Protein AF-A0A4Q5VEK3-F1 (afdb_monomer)

Fold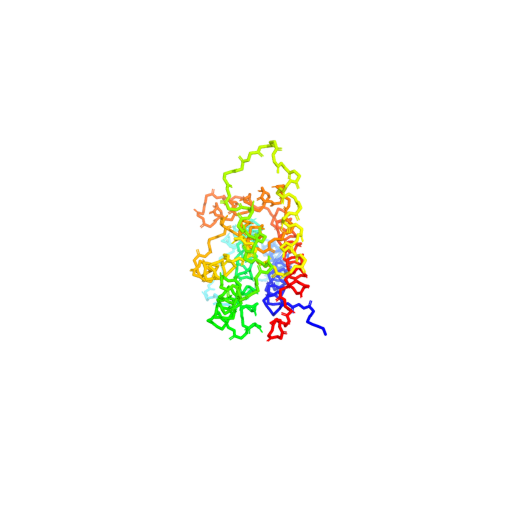seek 3Di:
DCDFDVLLVVLVVQLVVLVVVLVVCVVVLVVVVVLLVCVVVVPPPRDDDDDPPDDDDDDSVVSVVCSVCVQFVSLLVLLLRSLVSLLVSLLVLVQSLQVLQVHLVNVLVVLQVVLVCQVDDPDPQLVVLVVQVPDPDDPVCVVSNVVSVVSCVVVVHDDPVSSCVSVLSVVCVVCSVVDDLLCSVVCCCVVLVQDDDPVLNVLSVVSVVVSVCSVVVVDPGDGNVRSVVSSVSSSVVSVSSRVSCVVPRSDHPVPD

Mean predicted aligned error: 6.07 Å

Radius of gyration: 27.81 Å; Cα contacts (8 Å, |Δi|>4): 182; chains: 1; bounding box: 63×40×86 Å

Nearest PDB structures (foldseek):
  4kik-assembly1_A  TM=2.137E-01  e=9.181E-01  Homo sapiens
  8ts7-assembly1_B  TM=2.952E-01  e=4.341E+00  Homo sapiens
  8omv-assembly1_B  TM=1.560E-01  e=1.470E+00  Homo sapiens
  8a1g-assembly2_B  TM=2.452E-01  e=6.632E+00  Homo sapiens

Structure (mmCIF, N/CA/C/O backbone):
data_AF-A0A4Q5VEK3-F1
#
_entry.id   AF-A0A4Q5VEK3-F1
#
loop_
_atom_site.group_PDB
_atom_site.id
_atom_site.type_symbol
_atom_site.label_atom_id
_atom_site.label_alt_id
_atom_site.label_comp_id
_atom_site.label_asym_id
_atom_site.label_entity_id
_atom_site.label_seq_id
_atom_site.pdbx_PDB_ins_code
_atom_site.Cartn_x
_atom_site.Cartn_y
_atom_site.Cartn_z
_atom_site.occupancy
_atom_site.B_iso_or_equiv
_atom_site.auth_seq_id
_atom_site.auth_comp_id
_atom_site.auth_asym_id
_atom_site.auth_atom_id
_atom_site.pdbx_PDB_model_num
ATOM 1 N N . MET A 1 1 ? -5.305 -23.429 7.778 1.00 63.88 1 MET A N 1
ATOM 2 C CA . MET A 1 1 ? -5.245 -22.146 8.511 1.00 63.88 1 MET A CA 1
ATOM 3 C C . MET A 1 1 ? -5.198 -21.062 7.452 1.00 63.88 1 MET A C 1
ATOM 5 O O . MET A 1 1 ? -4.486 -21.273 6.481 1.00 63.88 1 MET A O 1
ATOM 9 N N . PHE A 1 2 ? -5.988 -19.994 7.565 1.00 74.94 2 PHE A N 1
ATOM 10 C CA . PHE A 1 2 ? -5.916 -18.877 6.617 1.00 74.94 2 PHE A CA 1
ATOM 11 C C . PHE A 1 2 ? -4.483 -18.321 6.690 1.00 74.94 2 PHE A C 1
ATOM 13 O O . PHE A 1 2 ? -4.050 -17.958 7.779 1.00 74.94 2 PHE A O 1
ATOM 20 N N . SER A 1 3 ? -3.691 -18.426 5.618 1.00 89.25 3 SER A N 1
ATOM 21 C CA . SER A 1 3 ? -2.247 -18.122 5.667 1.00 89.25 3 SER A CA 1
ATOM 22 C C . SER A 1 3 ? -1.935 -16.711 5.195 1.00 89.25 3 SER A C 1
ATOM 24 O O . SER A 1 3 ? -1.059 -16.068 5.763 1.00 89.25 3 SER A O 1
ATOM 26 N N . ASN A 1 4 ? -2.653 -16.254 4.171 1.00 95.88 4 ASN A N 1
ATOM 27 C CA . ASN A 1 4 ? -2.545 -14.932 3.574 1.00 95.88 4 ASN A CA 1
ATOM 28 C C . ASN A 1 4 ? -3.924 -14.509 3.059 1.00 95.88 4 ASN A C 1
ATOM 30 O O . ASN A 1 4 ? -4.749 -15.370 2.751 1.00 95.88 4 ASN A O 1
ATOM 34 N N . THR A 1 5 ? -4.145 -13.204 2.939 1.00 97.62 5 THR A N 1
ATOM 35 C CA . THR A 1 5 ? -5.261 -12.648 2.162 1.00 97.62 5 THR A CA 1
ATOM 36 C C . THR A 1 5 ? -5.020 -12.842 0.664 1.00 97.62 5 THR A C 1
ATOM 38 O O . THR A 1 5 ? -3.871 -12.851 0.207 1.00 97.62 5 THR A O 1
ATOM 41 N N . GLU A 1 6 ? -6.086 -12.963 -0.126 1.00 97.88 6 GLU A N 1
ATOM 42 C CA . GLU A 1 6 ? -5.964 -13.020 -1.587 1.00 97.88 6 GLU A CA 1
ATOM 43 C C . GLU A 1 6 ? -5.440 -11.679 -2.124 1.00 97.88 6 GLU A C 1
ATOM 45 O O . GLU A 1 6 ? -4.631 -11.648 -3.053 1.00 97.88 6 GLU A O 1
ATOM 50 N N . ALA A 1 7 ? -5.808 -10.567 -1.481 1.00 98.19 7 ALA A N 1
ATOM 51 C CA . ALA A 1 7 ? -5.294 -9.231 -1.765 1.00 98.19 7 ALA A CA 1
ATOM 52 C C . ALA A 1 7 ? -3.764 -9.171 -1.665 1.00 98.19 7 ALA A C 1
ATOM 54 O O . ALA A 1 7 ? -3.094 -8.628 -2.550 1.00 98.19 7 ALA A O 1
ATOM 55 N N . PHE A 1 8 ? -3.185 -9.768 -0.621 1.00 98.50 8 PHE A N 1
ATOM 56 C CA . PHE A 1 8 ? -1.735 -9.843 -0.469 1.00 98.50 8 PHE A CA 1
ATOM 57 C C . PHE A 1 8 ? -1.081 -10.722 -1.543 1.00 98.50 8 PHE A C 1
ATOM 59 O O . PHE A 1 8 ? -0.014 -10.375 -2.062 1.00 98.50 8 PHE A O 1
ATOM 66 N N . LEU A 1 9 ? -1.708 -11.844 -1.911 1.00 98.25 9 LEU A N 1
ATOM 67 C CA . LEU A 1 9 ? -1.202 -12.711 -2.978 1.00 98.25 9 LEU A CA 1
ATOM 68 C C . LEU A 1 9 ? -1.177 -11.977 -4.326 1.00 98.25 9 LEU A C 1
ATOM 70 O O . LEU A 1 9 ? -0.146 -12.018 -5.006 1.00 98.25 9 LEU A O 1
ATOM 74 N N . ARG A 1 10 ? -2.238 -11.223 -4.649 1.00 98.44 10 ARG A N 1
ATOM 75 C CA . ARG A 1 10 ? -2.293 -10.349 -5.833 1.00 98.44 10 ARG A CA 1
ATOM 76 C C . ARG A 1 10 ? -1.203 -9.279 -5.799 1.00 98.44 10 ARG A C 1
ATOM 78 O O . ARG A 1 10 ? -0.476 -9.124 -6.779 1.00 98.44 10 ARG A O 1
ATOM 85 N N . LEU A 1 11 ? -1.022 -8.576 -4.675 1.00 98.44 11 LEU A N 1
ATOM 86 C CA . LEU A 1 11 ? 0.055 -7.587 -4.523 1.00 98.44 11 LEU A CA 1
ATOM 87 C C . LEU A 1 11 ? 1.428 -8.204 -4.804 1.00 98.44 11 LEU A C 1
ATOM 89 O O . LEU A 1 11 ? 2.251 -7.610 -5.507 1.00 98.44 11 LEU A O 1
ATOM 93 N N . ARG A 1 12 ? 1.686 -9.387 -4.240 1.00 98.12 12 ARG A N 1
ATOM 94 C CA . ARG A 1 12 ? 2.959 -10.096 -4.392 1.00 98.12 12 ARG A CA 1
ATOM 95 C C . ARG A 1 12 ? 3.225 -10.441 -5.853 1.00 98.12 12 ARG A C 1
ATOM 97 O O . ARG A 1 12 ? 4.340 -10.222 -6.319 1.00 98.12 12 ARG A O 1
ATOM 104 N N . GLU A 1 13 ? 2.219 -10.947 -6.557 1.00 98.38 13 GLU A N 1
ATOM 105 C CA . GLU A 1 13 ? 2.307 -11.276 -7.980 1.00 98.38 13 GLU A CA 1
ATOM 106 C C . GLU A 1 13 ? 2.574 -10.032 -8.836 1.00 98.38 13 GLU A C 1
ATOM 108 O O . GLU A 1 13 ? 3.536 -10.009 -9.600 1.00 98.38 13 GLU A O 1
ATOM 113 N N . GLN A 1 14 ? 1.799 -8.960 -8.649 1.00 98.19 14 GLN A N 1
ATOM 114 C CA . GLN A 1 14 ? 1.957 -7.715 -9.410 1.00 98.19 14 GLN A CA 1
ATOM 115 C C . GLN A 1 14 ? 3.317 -7.051 -9.159 1.00 98.19 14 GLN A C 1
ATOM 117 O O . GLN A 1 14 ? 3.992 -6.608 -10.091 1.00 98.19 14 GLN A O 1
ATOM 122 N N . THR A 1 15 ? 3.767 -7.038 -7.901 1.00 97.44 15 THR A N 1
ATOM 123 C CA . THR A 1 15 ? 5.099 -6.531 -7.543 1.00 97.44 15 THR A CA 1
ATOM 124 C C . THR A 1 15 ? 6.194 -7.362 -8.211 1.00 97.44 15 THR A C 1
ATOM 126 O O . THR A 1 15 ? 7.151 -6.800 -8.745 1.00 97.44 15 THR A O 1
ATOM 129 N N . GLN A 1 16 ? 6.064 -8.693 -8.213 1.00 97.69 16 GLN A N 1
ATOM 130 C CA . GLN A 1 16 ? 7.031 -9.578 -8.859 1.00 97.69 16 GLN A CA 1
ATOM 131 C C . GLN A 1 16 ? 7.061 -9.362 -10.375 1.00 97.69 16 GLN A C 1
ATOM 133 O O . GLN A 1 16 ? 8.145 -9.211 -10.930 1.00 97.69 16 GLN A O 1
ATOM 138 N N . ALA A 1 17 ? 5.906 -9.225 -11.029 1.00 98.19 17 ALA A N 1
ATOM 139 C CA . ALA A 1 17 ? 5.831 -8.941 -12.460 1.00 98.19 17 ALA A CA 1
ATOM 140 C C . ALA A 1 17 ? 6.552 -7.630 -12.837 1.00 98.19 17 ALA A C 1
ATOM 142 O O . ALA A 1 17 ? 7.281 -7.579 -13.830 1.00 98.19 17 ALA A O 1
ATOM 143 N N . VAL A 1 18 ? 6.428 -6.575 -12.018 1.00 97.94 18 VAL A N 1
ATOM 144 C CA . VAL A 1 18 ? 7.181 -5.319 -12.209 1.00 97.94 18 VAL A CA 1
ATOM 145 C C . VAL A 1 18 ? 8.690 -5.539 -12.078 1.00 97.94 18 VAL A C 1
ATOM 147 O O . VAL A 1 18 ? 9.471 -4.953 -12.837 1.00 97.94 18 VAL A O 1
ATOM 150 N N . LEU A 1 19 ? 9.125 -6.373 -11.132 1.00 96.44 19 LEU A N 1
ATOM 151 C CA . LEU A 1 19 ? 10.540 -6.702 -10.946 1.00 96.44 19 LEU A CA 1
ATOM 152 C C . LEU A 1 19 ? 11.089 -7.541 -12.104 1.00 96.44 19 LEU A C 1
ATOM 154 O O . LEU A 1 19 ? 12.161 -7.225 -12.620 1.00 96.44 19 LEU A O 1
ATOM 158 N N . ASP A 1 20 ? 10.344 -8.540 -12.566 1.00 98.12 20 ASP A N 1
ATOM 159 C CA . ASP A 1 20 ? 10.722 -9.380 -13.704 1.00 98.12 20 ASP A CA 1
ATOM 160 C C . ASP A 1 20 ? 10.854 -8.532 -14.973 1.00 98.12 20 ASP A C 1
ATOM 162 O O . ASP A 1 20 ? 11.861 -8.601 -15.687 1.00 98.12 20 ASP A O 1
ATOM 166 N N . PHE A 1 21 ? 9.900 -7.626 -15.201 1.00 97.81 21 PHE A N 1
ATOM 167 C CA . PHE A 1 21 ? 9.974 -6.665 -16.296 1.00 97.81 21 PHE A CA 1
ATOM 168 C C . PHE A 1 21 ? 11.171 -5.713 -16.156 1.00 97.81 21 PHE A C 1
ATOM 170 O O . PHE A 1 21 ? 11.867 -5.417 -17.129 1.00 97.81 21 PHE A O 1
ATOM 177 N N . THR A 1 22 ? 11.480 -5.272 -14.936 1.00 97.19 22 THR A N 1
ATOM 178 C CA . THR A 1 22 ? 12.663 -4.445 -14.653 1.00 97.19 22 THR A CA 1
ATOM 179 C C . THR A 1 22 ? 13.958 -5.170 -15.012 1.00 97.19 22 THR A C 1
ATOM 181 O O . THR A 1 22 ? 14.852 -4.567 -15.617 1.00 97.19 22 THR A O 1
ATOM 184 N N . VAL A 1 23 ? 14.068 -6.459 -14.677 1.00 97.19 23 VAL A N 1
ATOM 185 C CA . VAL A 1 23 ? 15.215 -7.304 -15.037 1.00 97.19 23 VAL A CA 1
ATOM 186 C C . VAL A 1 23 ? 15.316 -7.450 -16.554 1.00 97.19 23 VAL A C 1
ATOM 188 O O . VAL A 1 23 ? 16.397 -7.239 -17.112 1.00 97.19 23 VAL A O 1
ATOM 191 N N . LEU A 1 24 ? 1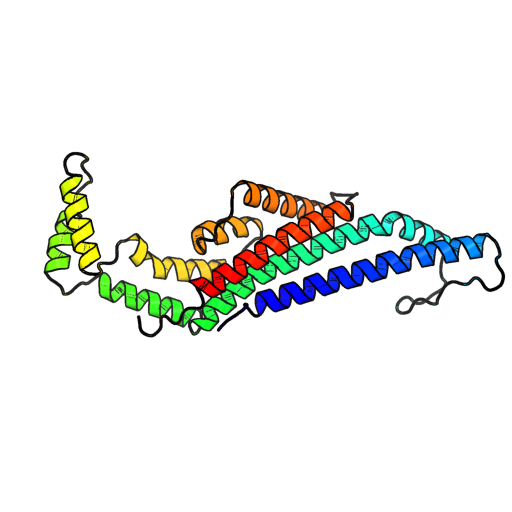4.202 -7.730 -17.236 1.00 97.62 24 LEU A N 1
ATOM 192 C CA . LEU A 1 24 ? 14.155 -7.840 -18.694 1.00 97.62 24 LEU A CA 1
ATOM 193 C C . LEU A 1 24 ? 14.676 -6.564 -19.371 1.00 97.62 24 LEU A C 1
ATOM 195 O O . LEU A 1 24 ? 15.579 -6.629 -20.208 1.00 97.62 24 LEU A O 1
ATOM 199 N N . ILE A 1 25 ? 14.169 -5.393 -18.980 1.00 97.00 25 ILE A N 1
ATOM 200 C CA . ILE A 1 25 ? 14.585 -4.101 -19.549 1.00 97.00 25 ILE A CA 1
ATOM 201 C C . ILE A 1 25 ? 16.054 -3.797 -19.225 1.00 97.00 25 ILE A C 1
ATOM 203 O O . ILE A 1 25 ? 16.794 -3.307 -20.084 1.00 97.00 25 ILE A O 1
ATOM 207 N N . SER A 1 26 ? 16.503 -4.133 -18.015 1.00 96.12 26 SER A N 1
ATOM 208 C CA . SER A 1 26 ? 17.888 -3.914 -17.578 1.00 96.12 26 SER A CA 1
ATOM 209 C C . SER A 1 26 ? 18.906 -4.775 -18.326 1.00 96.12 26 SER A C 1
ATOM 211 O O . SER A 1 26 ? 20.064 -4.376 -18.403 1.00 96.12 26 SER A O 1
ATOM 213 N N . ASN A 1 27 ? 18.492 -5.898 -18.918 1.00 96.06 27 ASN A N 1
ATOM 214 C CA . ASN A 1 27 ? 19.318 -6.701 -19.828 1.00 96.06 27 ASN A CA 1
ATOM 215 C C . ASN A 1 27 ? 19.161 -6.261 -21.294 1.00 96.06 27 ASN A C 1
ATOM 217 O O . ASN A 1 27 ? 20.138 -6.187 -22.041 1.00 96.06 27 ASN A O 1
ATOM 221 N N . SER A 1 28 ? 17.941 -5.898 -21.693 1.00 95.75 28 SER A N 1
ATOM 222 C CA . SER A 1 28 ? 17.604 -5.566 -23.081 1.00 95.75 28 SER A CA 1
ATOM 223 C C . SER A 1 28 ? 18.211 -4.239 -23.543 1.00 95.75 28 SER A C 1
ATOM 225 O O . SER A 1 28 ? 18.740 -4.145 -24.650 1.00 95.75 28 SER A O 1
ATOM 227 N N . VAL A 1 29 ? 18.186 -3.193 -22.708 1.00 95.94 29 VAL A N 1
ATOM 228 C CA . VAL A 1 29 ? 18.692 -1.869 -23.114 1.00 95.94 29 VAL A CA 1
ATOM 229 C C . VAL A 1 29 ? 20.221 -1.834 -23.271 1.00 95.94 29 VAL A C 1
ATOM 231 O O . VAL A 1 29 ? 20.695 -1.227 -24.235 1.00 95.94 29 VAL A O 1
ATOM 234 N N . PRO A 1 30 ? 21.039 -2.457 -22.398 1.00 95.88 30 PRO A N 1
ATOM 235 C CA . PRO A 1 30 ? 22.472 -2.602 -22.656 1.00 95.88 30 PRO A CA 1
ATOM 236 C C . PRO A 1 30 ? 22.784 -3.338 -23.959 1.00 95.88 30 PRO A C 1
ATOM 238 O O . PRO A 1 30 ? 23.648 -2.882 -24.709 1.00 95.88 30 PRO A O 1
ATOM 241 N N . LEU A 1 31 ? 22.052 -4.416 -24.259 1.00 95.25 31 LEU A N 1
ATOM 242 C CA . LEU A 1 31 ? 22.201 -5.138 -25.521 1.00 95.25 31 LEU A CA 1
ATOM 243 C C . LEU A 1 31 ? 21.877 -4.231 -26.713 1.00 95.25 31 LEU A C 1
ATOM 245 O O . LEU A 1 31 ? 22.675 -4.129 -27.641 1.00 95.25 31 LEU A O 1
ATOM 249 N N . LEU A 1 32 ? 20.771 -3.485 -26.643 1.00 95.06 32 LEU A N 1
ATOM 250 C CA . LEU A 1 32 ? 20.405 -2.493 -27.654 1.00 95.06 32 LEU A CA 1
ATOM 251 C C . LEU A 1 32 ? 21.525 -1.461 -27.865 1.00 95.06 32 LEU A C 1
ATOM 253 O O . LEU A 1 32 ? 21.918 -1.200 -29.000 1.00 95.06 32 LEU A O 1
ATOM 257 N N . LYS A 1 33 ? 22.097 -0.910 -26.785 1.00 95.44 33 LYS A N 1
ATOM 258 C CA . LYS A 1 33 ? 23.235 0.027 -26.861 1.00 95.44 33 LYS A CA 1
ATOM 259 C C . LYS A 1 33 ? 24.456 -0.586 -27.540 1.00 95.44 33 LYS A C 1
ATOM 261 O O . LYS A 1 33 ? 25.113 0.093 -28.327 1.00 95.44 33 LYS A O 1
ATOM 266 N N . MET A 1 34 ? 24.761 -1.847 -27.244 1.00 95.31 34 MET A N 1
ATOM 267 C CA . MET A 1 34 ? 25.865 -2.568 -27.873 1.00 95.31 34 MET A CA 1
ATOM 268 C C . MET A 1 34 ? 25.628 -2.747 -29.376 1.00 95.31 34 MET A C 1
ATOM 270 O O . MET A 1 34 ? 26.523 -2.459 -30.168 1.00 95.31 34 MET A O 1
ATOM 274 N N . THR A 1 35 ? 24.418 -3.139 -29.779 1.00 95.19 35 THR A N 1
ATOM 275 C CA . THR A 1 35 ? 24.050 -3.282 -31.193 1.00 95.19 35 THR A CA 1
ATOM 276 C C . THR A 1 35 ? 24.159 -1.955 -31.938 1.00 95.19 35 THR A C 1
ATOM 278 O O . THR A 1 35 ? 24.787 -1.906 -32.992 1.00 95.19 35 THR A O 1
ATOM 281 N N . MET A 1 36 ? 23.644 -0.859 -31.366 1.00 94.81 36 MET A N 1
ATOM 282 C CA . MET A 1 36 ? 23.775 0.480 -31.958 1.00 94.81 36 MET A CA 1
ATOM 283 C C . MET A 1 36 ? 25.248 0.878 -32.150 1.00 94.81 36 MET A C 1
ATOM 285 O O . MET A 1 36 ? 25.616 1.377 -33.208 1.00 94.81 36 MET A O 1
ATOM 289 N N . LYS A 1 37 ? 26.116 0.579 -31.174 1.00 95.00 37 LYS A N 1
ATOM 290 C CA . LYS A 1 37 ? 27.564 0.827 -31.277 1.00 95.00 37 LYS A CA 1
ATOM 291 C C . LYS A 1 37 ? 28.239 -0.015 -32.368 1.00 95.00 37 LYS A C 1
ATOM 293 O O . LYS A 1 37 ? 29.194 0.448 -32.984 1.00 95.00 37 LYS A O 1
ATOM 298 N N . ASN A 1 38 ? 27.785 -1.247 -32.592 1.00 95.94 38 ASN A N 1
ATOM 299 C CA . ASN A 1 38 ? 28.312 -2.111 -33.652 1.00 95.94 38 ASN A CA 1
ATOM 300 C C . ASN A 1 38 ? 27.893 -1.627 -35.046 1.00 95.94 38 ASN A C 1
ATOM 302 O O . ASN A 1 38 ? 28.705 -1.684 -35.967 1.00 95.94 38 ASN A O 1
ATOM 306 N N . ILE A 1 39 ? 26.672 -1.100 -35.178 1.00 94.12 39 ILE A N 1
ATOM 307 C CA . ILE A 1 39 ? 26.195 -0.446 -36.405 1.00 94.12 39 ILE A CA 1
ATOM 308 C C . ILE A 1 39 ? 27.051 0.788 -36.710 1.00 94.12 39 ILE A C 1
ATOM 310 O O . ILE A 1 39 ? 27.578 0.894 -37.812 1.00 94.12 39 ILE A O 1
ATOM 314 N N . ASP A 1 40 ? 27.288 1.658 -35.719 1.00 93.81 40 ASP A N 1
ATOM 315 C CA . ASP A 1 40 ? 28.145 2.849 -35.882 1.00 93.81 40 ASP A CA 1
ATOM 316 C C . ASP A 1 40 ? 29.575 2.490 -36.331 1.00 93.81 40 ASP A C 1
ATOM 318 O O . ASP A 1 40 ? 30.235 3.253 -37.032 1.00 93.81 40 ASP A O 1
ATOM 322 N N . LYS A 1 41 ? 30.063 1.308 -35.938 1.00 95.94 41 LYS A N 1
ATOM 323 C CA . LYS A 1 41 ? 31.382 0.776 -36.310 1.00 95.94 41 LYS A CA 1
ATOM 324 C C . LYS A 1 41 ? 31.394 -0.012 -37.621 1.00 95.94 41 LYS A C 1
ATOM 326 O O . LYS A 1 41 ? 32.431 -0.576 -37.957 1.00 95.94 41 LYS A O 1
ATOM 331 N N . SER A 1 42 ? 30.272 -0.086 -38.337 1.00 95.00 42 SER A N 1
ATOM 332 C CA . SER A 1 42 ? 30.136 -0.878 -39.568 1.00 95.00 42 SER A CA 1
ATOM 333 C C . SER A 1 42 ? 30.525 -2.356 -39.391 1.00 95.00 42 SER A C 1
ATOM 335 O O . SER A 1 42 ? 31.099 -2.973 -40.287 1.00 95.00 42 SER A O 1
ATOM 337 N N . VAL A 1 43 ? 30.233 -2.943 -38.223 1.00 96.06 43 VAL A N 1
ATOM 338 C CA . VAL A 1 43 ? 30.459 -4.376 -37.987 1.00 96.06 43 VAL A CA 1
ATOM 339 C C . VAL A 1 43 ? 29.536 -5.184 -38.901 1.00 96.06 43 VAL A C 1
ATOM 341 O O . VAL A 1 43 ? 28.320 -4.986 -38.903 1.00 96.06 43 VAL A O 1
ATOM 344 N N . VAL A 1 44 ? 30.110 -6.116 -39.665 1.00 93.38 44 VAL A N 1
ATOM 345 C CA . VAL A 1 44 ? 29.374 -6.943 -40.633 1.00 93.38 44 VAL A CA 1
ATOM 346 C C . VAL A 1 44 ? 28.232 -7.698 -39.944 1.00 93.38 44 VAL A C 1
ATOM 348 O O . VAL A 1 44 ? 28.430 -8.355 -38.924 1.00 93.38 44 VAL A O 1
ATOM 351 N N . GLY A 1 45 ? 27.024 -7.595 -40.506 1.00 89.69 45 GLY A N 1
ATOM 352 C CA . GLY A 1 45 ? 25.825 -8.269 -39.996 1.00 89.69 45 GLY A CA 1
ATOM 353 C C . GLY A 1 45 ? 25.154 -7.596 -38.793 1.00 89.69 45 GLY A C 1
ATOM 354 O O . GLY A 1 45 ? 24.102 -8.066 -38.356 1.00 89.69 45 GLY A O 1
ATOM 355 N N . ALA A 1 46 ? 25.702 -6.494 -38.266 1.00 92.31 46 ALA A N 1
ATOM 356 C CA . ALA A 1 46 ? 25.057 -5.739 -37.198 1.00 92.31 46 ALA A CA 1
ATOM 357 C C . ALA A 1 46 ? 23.777 -5.064 -37.714 1.00 92.31 46 ALA A C 1
ATOM 359 O O . ALA A 1 46 ? 23.817 -4.212 -38.599 1.00 92.31 46 ALA A O 1
ATOM 360 N N . LYS A 1 47 ? 22.633 -5.435 -37.137 1.00 91.25 47 LYS A N 1
ATOM 361 C CA . LYS A 1 47 ? 21.331 -4.822 -37.413 1.00 91.25 47 LYS A CA 1
ATOM 362 C C . LYS A 1 47 ? 20.487 -4.771 -36.149 1.00 91.25 47 LYS A C 1
ATOM 364 O O . LYS A 1 47 ? 20.637 -5.613 -35.262 1.00 91.25 47 LYS A O 1
ATOM 369 N N . LEU A 1 48 ? 19.605 -3.782 -36.069 1.00 90.38 48 LEU A N 1
ATOM 370 C CA . LEU A 1 48 ? 18.599 -3.723 -35.018 1.00 90.38 48 LEU A CA 1
ATOM 371 C C . LEU A 1 48 ? 17.541 -4.813 -35.239 1.00 90.38 48 LEU A C 1
ATOM 373 O O . LEU A 1 48 ? 17.270 -5.221 -36.369 1.00 90.38 48 LEU A O 1
ATOM 377 N N . ALA A 1 49 ? 16.964 -5.300 -34.141 1.00 88.88 49 ALA A N 1
ATOM 378 C CA . ALA A 1 49 ? 15.794 -6.165 -34.205 1.00 88.88 49 ALA A CA 1
ATOM 379 C C . ALA A 1 49 ? 14.570 -5.341 -34.620 1.00 88.88 49 ALA A C 1
ATOM 381 O O . ALA A 1 49 ? 14.435 -4.192 -34.195 1.00 88.88 49 ALA A O 1
ATOM 382 N N . ASN A 1 50 ? 13.670 -5.938 -35.402 1.00 87.88 50 ASN A N 1
ATOM 383 C CA . ASN A 1 50 ? 12.415 -5.285 -35.760 1.00 87.88 50 ASN A CA 1
ATOM 384 C C . ASN A 1 50 ? 11.561 -5.067 -34.497 1.00 87.88 50 ASN A C 1
ATOM 386 O O . ASN A 1 50 ? 11.499 -5.963 -33.650 1.00 87.88 50 ASN A O 1
ATOM 390 N N . PRO A 1 51 ? 10.924 -3.895 -34.343 1.00 87.94 51 PRO A N 1
ATOM 391 C CA . PRO A 1 51 ? 10.041 -3.644 -33.216 1.00 87.94 51 PRO A CA 1
ATOM 392 C C . PRO A 1 51 ? 8.781 -4.507 -33.338 1.00 87.94 51 PRO A C 1
ATOM 394 O O . PRO A 1 51 ? 8.214 -4.622 -34.419 1.00 87.94 51 PRO A O 1
ATOM 397 N N . ASP A 1 52 ? 8.347 -5.093 -32.222 1.00 87.94 52 ASP A N 1
ATOM 398 C CA . ASP A 1 52 ? 7.179 -5.986 -32.192 1.00 87.94 52 ASP A CA 1
ATOM 399 C C . ASP A 1 52 ? 5.854 -5.203 -32.316 1.00 87.94 52 ASP A C 1
ATOM 401 O O . ASP A 1 52 ? 4.981 -5.533 -33.113 1.00 87.94 52 ASP A O 1
ATOM 405 N N . TYR A 1 53 ? 5.731 -4.089 -31.581 1.00 91.12 53 TYR A N 1
ATOM 406 C CA . TYR A 1 53 ? 4.502 -3.282 -31.544 1.00 91.12 53 TYR A CA 1
ATOM 407 C C . TYR A 1 53 ? 4.518 -2.045 -32.461 1.00 91.12 53 TYR A C 1
ATOM 409 O O . TYR A 1 53 ? 3.513 -1.710 -33.090 1.00 91.12 53 TYR A O 1
ATOM 417 N N . PHE A 1 54 ? 5.641 -1.323 -32.530 1.00 87.12 54 PHE A N 1
ATOM 418 C CA . PHE A 1 54 ? 5.731 -0.084 -33.312 1.00 87.12 54 PHE A CA 1
ATOM 419 C C . PHE A 1 54 ? 5.967 -0.391 -34.795 1.00 87.12 54 PHE A C 1
ATOM 421 O O . PHE A 1 54 ? 6.813 -1.214 -35.120 1.00 87.12 54 PHE A O 1
ATOM 428 N N . LYS A 1 55 ? 5.252 0.287 -35.701 1.00 85.19 55 LYS A N 1
ATOM 429 C CA . LYS A 1 55 ? 5.428 0.154 -37.159 1.00 85.19 55 LYS A CA 1
ATOM 430 C C . LYS A 1 55 ? 6.206 1.351 -37.709 1.00 85.19 55 LYS A C 1
ATOM 432 O O . LYS A 1 55 ? 5.936 2.478 -37.304 1.00 85.19 55 LYS A O 1
ATOM 437 N N . GLY A 1 56 ? 7.115 1.110 -38.653 1.00 80.50 56 GLY A N 1
ATOM 438 C CA . GLY A 1 56 ? 7.872 2.149 -39.361 1.00 80.50 56 GLY A CA 1
ATOM 439 C C . GLY A 1 56 ? 9.388 1.973 -39.277 1.00 80.50 56 GLY A C 1
ATOM 440 O O . GLY A 1 56 ? 9.885 1.057 -38.618 1.00 80.50 56 GLY A O 1
ATOM 441 N N . ASP A 1 57 ? 10.109 2.865 -39.957 1.00 79.06 57 ASP A N 1
ATOM 442 C CA . ASP A 1 57 ? 11.570 2.845 -39.998 1.00 79.06 57 ASP A CA 1
ATOM 443 C C . ASP A 1 57 ? 12.173 3.214 -38.640 1.00 79.06 57 ASP A C 1
ATOM 445 O O . ASP A 1 57 ? 11.742 4.148 -37.956 1.00 79.06 57 ASP A O 1
ATOM 449 N N . GLN A 1 58 ? 13.204 2.474 -38.239 1.00 81.12 58 GLN A N 1
ATOM 450 C CA . GLN A 1 58 ? 13.875 2.699 -36.966 1.00 81.12 58 GLN A CA 1
ATOM 451 C C . GLN A 1 58 ? 14.854 3.870 -37.062 1.00 81.12 58 GLN A C 1
ATOM 453 O O . GLN A 1 58 ? 15.870 3.798 -37.752 1.00 81.12 58 GLN A O 1
ATOM 458 N N . ASN A 1 59 ? 14.589 4.931 -36.300 1.00 88.00 59 ASN A N 1
ATOM 459 C CA . ASN A 1 59 ? 15.515 6.049 -36.158 1.00 88.00 59 ASN A CA 1
ATOM 460 C C . ASN A 1 59 ? 16.575 5.746 -35.081 1.00 88.00 59 ASN A C 1
ATOM 462 O O . ASN A 1 59 ? 16.295 5.760 -33.878 1.00 88.00 59 ASN A O 1
ATOM 466 N N . LEU A 1 60 ? 17.808 5.491 -35.525 1.00 88.62 60 LEU A N 1
ATOM 467 C CA . LEU A 1 60 ? 18.931 5.121 -34.663 1.00 88.62 60 LEU A CA 1
ATOM 468 C C . LEU A 1 60 ? 19.280 6.208 -33.631 1.00 88.62 60 LEU A C 1
ATOM 470 O O . LEU A 1 60 ? 19.487 5.898 -32.457 1.00 88.62 60 LEU A O 1
ATOM 474 N N . ASP A 1 61 ? 19.320 7.477 -34.038 1.00 89.62 61 ASP A N 1
ATOM 475 C CA . ASP A 1 61 ? 19.695 8.587 -33.151 1.00 89.62 61 ASP A CA 1
ATOM 476 C C . ASP A 1 61 ? 18.640 8.830 -32.074 1.00 89.62 61 ASP A C 1
ATOM 478 O O . ASP A 1 61 ? 18.952 9.066 -30.900 1.00 89.62 61 ASP A O 1
ATOM 482 N N . GLN A 1 62 ? 17.372 8.675 -32.445 1.00 89.94 62 GLN A N 1
ATOM 483 C CA . GLN A 1 62 ? 16.272 8.752 -31.502 1.00 89.94 62 GLN A CA 1
ATOM 484 C C . GLN A 1 62 ? 16.357 7.627 -30.457 1.00 89.94 62 GLN A C 1
ATOM 486 O O . GLN A 1 62 ? 16.281 7.901 -29.255 1.00 89.94 62 GLN A O 1
ATOM 491 N N . LEU A 1 63 ? 16.607 6.381 -30.880 1.00 90.88 63 LEU A N 1
ATOM 492 C CA . LEU A 1 63 ? 16.783 5.241 -29.972 1.00 90.88 63 LEU A CA 1
ATOM 493 C C . LEU A 1 63 ? 17.975 5.427 -29.023 1.00 90.88 63 LEU A C 1
ATOM 495 O O . LEU A 1 63 ? 17.854 5.137 -27.828 1.00 90.88 63 LEU A O 1
ATOM 499 N N . LYS A 1 64 ? 19.098 5.976 -29.509 1.00 92.69 64 LYS A N 1
ATOM 500 C CA . LYS A 1 64 ? 20.239 6.356 -28.659 1.00 92.69 64 LYS A CA 1
ATOM 501 C C . LYS A 1 64 ? 19.803 7.340 -27.572 1.00 92.69 64 LYS A C 1
ATOM 503 O O . LYS A 1 64 ? 20.107 7.113 -26.399 1.00 92.69 64 LYS A O 1
ATOM 508 N N . SER A 1 65 ? 19.044 8.379 -27.932 1.00 92.19 65 SER A N 1
ATOM 509 C CA . SER A 1 65 ? 18.566 9.391 -26.979 1.00 92.19 65 SER A CA 1
ATOM 510 C C . SER A 1 65 ? 17.657 8.800 -25.889 1.00 92.19 65 SER A C 1
ATOM 512 O O . SER A 1 65 ? 17.803 9.125 -24.707 1.00 92.19 65 SER A O 1
ATOM 514 N N . PHE A 1 66 ? 16.775 7.862 -26.251 1.00 91.94 66 PHE A N 1
ATOM 515 C CA . PHE A 1 66 ? 15.878 7.181 -25.315 1.00 91.94 66 PHE A CA 1
ATOM 516 C C . PHE A 1 66 ? 16.643 6.248 -24.376 1.00 91.94 66 PHE A C 1
ATOM 518 O O . PHE A 1 66 ? 16.427 6.248 -23.160 1.00 91.94 66 PHE A O 1
ATOM 525 N N . ALA A 1 67 ? 17.600 5.498 -24.924 1.00 94.06 67 ALA A N 1
ATOM 526 C CA . ALA A 1 67 ? 18.403 4.546 -24.173 1.00 94.06 67 ALA A CA 1
ATOM 527 C C . ALA A 1 67 ? 19.289 5.220 -23.112 1.00 94.06 67 ALA A C 1
ATOM 529 O O . ALA A 1 67 ? 19.707 4.558 -22.163 1.00 94.06 67 ALA A O 1
ATOM 530 N N . VAL A 1 68 ? 19.606 6.514 -23.214 1.00 92.38 68 VAL A N 1
ATOM 531 C CA . VAL A 1 68 ? 20.358 7.222 -22.160 1.00 92.38 68 VAL A CA 1
ATOM 532 C C . VAL A 1 68 ? 19.549 7.296 -20.863 1.00 92.38 68 VAL A C 1
ATOM 534 O O . VAL A 1 68 ? 20.081 6.987 -19.799 1.00 92.38 68 VAL A O 1
ATOM 537 N N . LYS A 1 69 ? 18.254 7.616 -20.953 1.00 91.88 69 LYS A N 1
ATOM 538 C CA . LYS A 1 69 ? 17.388 7.893 -19.793 1.00 91.88 69 LYS A CA 1
ATOM 539 C C . LYS A 1 69 ? 16.597 6.685 -19.288 1.00 91.88 69 LYS A C 1
ATOM 541 O O . LYS A 1 69 ? 15.794 6.820 -18.369 1.00 91.88 69 LYS A O 1
ATOM 546 N N . TYR A 1 70 ? 16.815 5.494 -19.852 1.00 95.31 70 TYR A N 1
ATOM 547 C CA . TYR A 1 70 ? 15.971 4.330 -19.554 1.00 95.31 70 TYR A CA 1
ATOM 548 C C . TYR A 1 70 ? 15.907 3.990 -18.059 1.00 95.31 70 TYR A C 1
ATOM 550 O O . TYR A 1 70 ? 14.826 3.698 -17.564 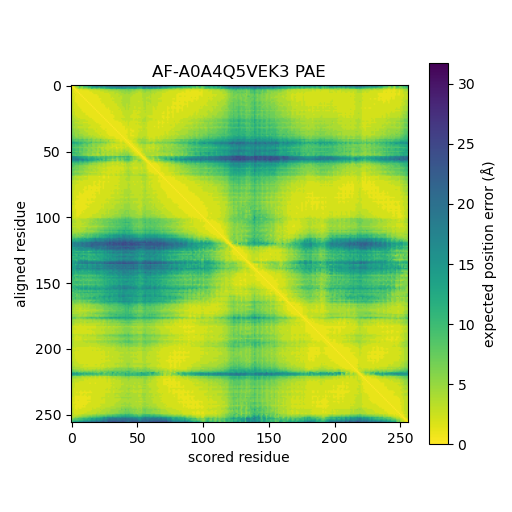1.00 95.31 70 TYR A O 1
ATOM 558 N N . LYS A 1 71 ? 17.027 4.081 -17.323 1.00 95.56 71 LYS A N 1
ATOM 559 C CA . LYS A 1 71 ? 17.062 3.781 -15.880 1.00 95.56 71 LYS A CA 1
ATOM 560 C C . LYS A 1 71 ? 16.212 4.756 -15.072 1.00 95.56 71 LYS A C 1
ATOM 562 O O . LYS A 1 71 ? 15.554 4.339 -14.128 1.00 95.56 71 LYS A O 1
ATOM 567 N N . GLU A 1 72 ? 16.223 6.032 -15.454 1.00 95.12 72 GLU A N 1
ATOM 568 C CA . GLU A 1 72 ? 15.446 7.081 -14.788 1.00 95.12 72 GLU A CA 1
ATOM 569 C C . GLU A 1 72 ? 13.949 6.947 -15.055 1.00 95.12 72 GLU A C 1
ATOM 571 O O . GLU A 1 72 ? 13.131 7.287 -14.208 1.00 95.12 72 GLU A O 1
ATOM 576 N N . ASN A 1 73 ? 13.573 6.481 -16.244 1.00 95.12 73 ASN A N 1
ATOM 577 C CA . ASN A 1 73 ? 12.173 6.226 -16.563 1.00 95.12 73 ASN A CA 1
ATOM 578 C C . ASN A 1 73 ? 11.699 4.925 -15.908 1.00 95.12 73 ASN A C 1
ATOM 580 O O . ASN A 1 73 ? 10.635 4.898 -15.298 1.00 95.12 73 ASN A O 1
ATOM 584 N N . LEU A 1 74 ? 12.521 3.876 -15.954 1.00 96.62 74 LEU A N 1
ATOM 585 C CA . LEU A 1 74 ? 12.228 2.589 -15.334 1.00 96.62 74 LEU A CA 1
ATOM 586 C C . LEU A 1 74 ? 12.038 2.721 -13.817 1.00 96.62 74 LEU A C 1
ATOM 588 O O . LEU A 1 74 ? 11.056 2.217 -13.286 1.00 96.62 74 LEU A O 1
ATOM 592 N N . SER A 1 75 ? 12.908 3.459 -13.123 1.00 97.31 75 SER A N 1
ATOM 593 C CA . SER A 1 75 ? 12.782 3.708 -11.679 1.00 97.31 75 SER A CA 1
ATOM 594 C C . SER A 1 75 ? 11.474 4.416 -11.305 1.00 97.31 75 SER A C 1
ATOM 596 O O . SER A 1 75 ? 10.855 4.076 -10.295 1.00 97.31 75 SER A O 1
ATOM 598 N N . LYS A 1 76 ? 11.027 5.381 -12.121 1.00 97.44 76 LYS A N 1
ATOM 599 C CA . LYS A 1 76 ? 9.744 6.070 -11.936 1.00 97.44 76 LYS A CA 1
ATOM 600 C C . LYS A 1 76 ? 8.583 5.095 -12.072 1.00 97.44 76 LYS A C 1
ATOM 602 O O . LYS A 1 76 ? 7.712 5.099 -11.209 1.00 97.44 76 LYS A O 1
ATOM 607 N N . TYR A 1 77 ? 8.589 4.253 -13.106 1.00 97.06 77 TYR A N 1
ATOM 608 C CA . TYR A 1 77 ? 7.538 3.255 -13.312 1.00 97.06 77 TYR A CA 1
ATOM 609 C C . TYR A 1 77 ? 7.488 2.225 -12.185 1.00 97.06 77 TYR A C 1
ATOM 611 O O . TYR A 1 77 ? 6.405 1.959 -11.680 1.00 97.06 77 TYR A O 1
ATOM 619 N N . ILE A 1 78 ? 8.639 1.731 -11.714 1.00 97.75 78 ILE A N 1
ATOM 620 C CA . ILE A 1 78 ? 8.705 0.816 -10.563 1.00 97.75 78 ILE A CA 1
ATOM 621 C C . ILE A 1 78 ? 7.998 1.422 -9.350 1.00 97.75 78 ILE A C 1
ATOM 623 O O . ILE A 1 78 ? 7.168 0.766 -8.724 1.00 97.75 78 ILE A O 1
ATOM 627 N N . LEU A 1 79 ? 8.324 2.672 -9.006 1.00 97.94 79 LEU A N 1
ATOM 628 C CA . LEU A 1 79 ? 7.734 3.312 -7.835 1.00 97.94 79 LEU A CA 1
ATOM 629 C C . LEU A 1 79 ? 6.243 3.611 -8.029 1.00 97.94 79 LEU A C 1
ATOM 631 O O . LEU A 1 79 ? 5.465 3.371 -7.111 1.00 97.94 79 LEU A O 1
ATOM 635 N N . LEU A 1 80 ? 5.847 4.127 -9.197 1.00 97.94 80 LEU A N 1
ATOM 636 C CA . LEU A 1 80 ? 4.443 4.411 -9.501 1.00 97.94 80 LEU A CA 1
ATOM 637 C C . LEU A 1 80 ? 3.591 3.143 -9.382 1.00 97.94 80 LEU A C 1
ATOM 639 O O . LEU A 1 80 ? 2.618 3.147 -8.633 1.00 97.94 80 LEU A O 1
ATOM 643 N N . SER A 1 81 ? 3.990 2.063 -10.058 1.00 98.00 81 SER A N 1
ATOM 644 C CA . SER A 1 81 ? 3.241 0.807 -10.065 1.00 98.00 81 SER A CA 1
ATOM 645 C C . SER A 1 81 ? 3.158 0.189 -8.673 1.00 98.00 81 SER A C 1
ATOM 647 O O . SER A 1 81 ? 2.059 -0.044 -8.179 1.00 98.00 81 SER A O 1
ATOM 649 N N . ASN A 1 82 ? 4.293 -0.007 -7.992 1.00 98.25 82 ASN A N 1
ATOM 650 C CA . ASN A 1 82 ? 4.296 -0.677 -6.688 1.00 98.25 82 ASN A CA 1
ATOM 651 C C . ASN A 1 82 ? 3.571 0.130 -5.604 1.00 98.25 82 ASN A C 1
ATOM 653 O O . ASN A 1 82 ? 2.919 -0.458 -4.744 1.00 98.25 82 ASN A O 1
ATOM 657 N N . PHE A 1 83 ? 3.638 1.466 -5.644 1.00 98.38 83 PHE A N 1
ATOM 658 C CA . PHE A 1 83 ? 2.862 2.292 -4.718 1.00 98.38 83 PHE A CA 1
ATOM 659 C C . PHE A 1 83 ? 1.359 2.151 -4.975 1.00 98.38 83 PHE A C 1
ATOM 661 O O . PHE A 1 83 ? 0.600 1.959 -4.031 1.00 98.38 83 PHE A O 1
ATOM 668 N N . SER A 1 84 ? 0.927 2.193 -6.238 1.00 97.75 84 SER A N 1
ATOM 669 C CA . SER A 1 84 ? -0.484 2.012 -6.587 1.00 97.75 84 SER A CA 1
ATOM 670 C C . SER A 1 84 ? -1.003 0.616 -6.243 1.00 97.75 84 SER A C 1
ATOM 672 O O . SER A 1 84 ? -2.106 0.499 -5.720 1.00 97.75 84 SER A O 1
ATOM 674 N N . TYR A 1 85 ? -0.211 -0.438 -6.451 1.00 98.38 85 TYR A N 1
ATOM 675 C CA . TYR A 1 85 ? -0.589 -1.787 -6.020 1.00 98.38 85 TYR A CA 1
ATOM 676 C C . TYR A 1 85 ? -0.715 -1.890 -4.502 1.00 98.38 85 TYR A C 1
ATOM 678 O O . TYR A 1 85 ? -1.638 -2.534 -4.014 1.00 98.38 85 TYR A O 1
ATOM 686 N N . PHE A 1 86 ? 0.172 -1.233 -3.751 1.00 98.50 86 PHE A N 1
ATOM 687 C CA . PHE A 1 86 ? 0.067 -1.177 -2.296 1.00 98.50 86 PHE A CA 1
ATOM 688 C C . PHE A 1 86 ? -1.206 -0.447 -1.835 1.00 98.50 86 PHE A C 1
ATOM 690 O O . PHE A 1 86 ? -1.861 -0.915 -0.909 1.00 98.50 86 PHE A O 1
ATOM 697 N N . GLU A 1 87 ? -1.578 0.670 -2.477 1.00 97.69 87 GLU A N 1
ATOM 698 C CA . GLU A 1 87 ? -2.828 1.389 -2.173 1.00 97.69 87 GLU A CA 1
ATOM 699 C C . GLU A 1 87 ? -4.051 0.477 -2.345 1.00 97.69 87 GLU A C 1
ATOM 701 O O . GLU A 1 87 ? -4.869 0.373 -1.433 1.00 97.69 87 GLU A O 1
ATOM 706 N N . VAL A 1 88 ? -4.136 -0.213 -3.486 1.00 97.31 88 VAL A N 1
ATOM 707 C CA . VAL A 1 88 ? -5.238 -1.140 -3.786 1.00 97.31 88 VAL A CA 1
ATOM 708 C C . VAL A 1 88 ? -5.252 -2.308 -2.805 1.00 97.31 88 VAL A C 1
ATOM 710 O O . VAL A 1 88 ? -6.297 -2.631 -2.259 1.00 97.31 88 VAL A O 1
ATOM 713 N N . TYR A 1 89 ? -4.089 -2.887 -2.504 1.00 98.25 89 TYR A N 1
ATOM 714 C CA . TYR A 1 89 ? -3.969 -3.971 -1.531 1.00 98.25 89 TYR A CA 1
ATOM 715 C C . TYR A 1 89 ? -4.586 -3.629 -0.170 1.00 98.25 89 TYR A C 1
ATOM 717 O O . TYR A 1 89 ? -5.298 -4.457 0.388 1.00 98.25 89 TYR A O 1
ATOM 725 N N . VAL A 1 90 ? -4.322 -2.435 0.372 1.00 98.06 90 VAL A N 1
ATOM 726 C CA . VAL A 1 90 ? -4.863 -2.043 1.684 1.00 98.06 90 VAL A CA 1
ATOM 727 C C . VAL A 1 90 ? -6.391 -2.025 1.662 1.00 98.06 90 VAL A C 1
ATOM 729 O O . VAL A 1 90 ? -7.014 -2.510 2.603 1.00 98.06 90 VAL A O 1
ATOM 732 N N . VAL A 1 91 ? -6.983 -1.483 0.597 1.00 97.31 91 VAL A N 1
ATOM 733 C CA . VAL A 1 91 ? -8.440 -1.424 0.427 1.00 97.31 91 VAL A CA 1
ATOM 734 C C . VAL A 1 91 ? -9.013 -2.832 0.284 1.00 97.31 91 VAL A C 1
ATOM 736 O O . VAL A 1 91 ? -9.831 -3.245 1.105 1.00 97.31 91 VAL A O 1
ATOM 739 N N . ASP A 1 92 ? -8.503 -3.598 -0.679 1.00 97.69 92 ASP A N 1
ATOM 740 C CA . ASP A 1 92 ? -8.959 -4.954 -0.979 1.00 97.69 92 ASP A CA 1
ATOM 741 C C . ASP A 1 92 ? -8.843 -5.892 0.233 1.00 97.69 92 ASP A C 1
ATOM 743 O O . ASP A 1 92 ? -9.721 -6.714 0.469 1.00 97.69 92 ASP A O 1
ATOM 747 N N . ALA A 1 93 ? -7.776 -5.784 1.031 1.00 97.81 93 ALA A N 1
ATOM 748 C CA . ALA A 1 93 ? -7.585 -6.637 2.205 1.00 97.81 93 ALA A CA 1
ATOM 749 C C . ALA A 1 93 ? -8.635 -6.368 3.299 1.00 97.81 93 ALA A C 1
ATOM 751 O O . ALA A 1 93 ? -9.058 -7.291 3.999 1.00 97.81 93 ALA A O 1
ATOM 752 N N . ILE A 1 94 ? -9.077 -5.115 3.444 1.00 97.06 94 ILE A N 1
ATOM 753 C CA . ILE A 1 94 ? -10.147 -4.738 4.378 1.00 97.06 94 ILE A CA 1
ATOM 754 C C . ILE A 1 94 ? -11.511 -5.174 3.828 1.00 97.06 94 ILE A C 1
ATOM 756 O O . ILE A 1 94 ? -12.355 -5.644 4.590 1.00 97.06 94 ILE A O 1
ATOM 760 N N . GLU A 1 95 ? -11.728 -5.092 2.517 1.00 96.56 95 GLU A N 1
ATOM 761 C CA . GLU A 1 95 ? -12.941 -5.630 1.890 1.00 96.56 95 GLU A CA 1
ATOM 762 C C . GLU A 1 95 ? -13.023 -7.156 2.026 1.00 96.56 95 GLU A C 1
ATOM 764 O O . GLU A 1 95 ? -14.072 -7.694 2.380 1.00 96.56 95 GLU A O 1
ATOM 769 N N . GLU A 1 96 ? -11.912 -7.867 1.827 1.00 96.88 96 GLU A N 1
ATOM 770 C CA . GLU A 1 96 ? -11.817 -9.308 2.076 1.00 96.88 96 GLU A CA 1
ATOM 771 C C . GLU A 1 96 ? -12.130 -9.647 3.537 1.00 96.88 96 GLU A C 1
ATOM 773 O O . GLU A 1 96 ? -12.853 -10.610 3.801 1.00 96.88 96 GLU A O 1
ATOM 778 N N . MET A 1 97 ? -11.664 -8.826 4.484 1.00 95.56 97 MET A N 1
ATOM 779 C CA . MET A 1 97 ? -12.029 -8.951 5.895 1.00 95.56 97 MET A CA 1
ATOM 780 C C . MET A 1 97 ? -13.541 -8.777 6.100 1.00 95.56 97 MET A C 1
ATOM 782 O O . MET A 1 97 ? -14.155 -9.600 6.774 1.00 95.56 97 MET A O 1
ATOM 786 N N . PHE A 1 98 ? -14.178 -7.759 5.517 1.00 94.88 98 PHE A N 1
ATOM 787 C CA . PHE A 1 98 ? -15.634 -7.595 5.620 1.00 94.88 98 PHE A CA 1
ATOM 788 C C . PHE A 1 98 ? -16.396 -8.777 5.020 1.00 94.88 98 PHE A C 1
ATOM 790 O O . PHE A 1 98 ? -17.332 -9.286 5.637 1.00 94.88 98 PHE A O 1
ATOM 797 N N . ASN A 1 99 ? -15.964 -9.266 3.859 1.00 95.44 99 ASN A N 1
ATOM 798 C CA . ASN A 1 99 ? -16.567 -10.420 3.197 1.00 95.44 99 ASN A CA 1
ATOM 799 C C . ASN A 1 99 ? -16.423 -11.701 4.026 1.00 95.44 99 ASN A C 1
ATOM 801 O O . ASN A 1 99 ? -17.369 -12.487 4.108 1.00 95.44 99 ASN A O 1
ATOM 805 N N . PHE A 1 100 ? -15.286 -11.889 4.701 1.00 94.44 100 PHE A N 1
ATOM 806 C CA . PHE A 1 100 ? -15.080 -13.003 5.627 1.00 94.44 100 PHE A CA 1
ATOM 807 C C . PHE A 1 100 ? -16.121 -13.021 6.760 1.00 94.44 100 PHE A C 1
ATOM 809 O O . PHE A 1 100 ? -16.570 -14.092 7.170 1.00 94.44 100 PHE A O 1
ATOM 816 N N . HIS A 1 101 ? -16.571 -11.848 7.213 1.00 92.50 101 HIS A N 1
ATOM 817 C CA . HIS A 1 101 ? -17.607 -11.695 8.243 1.00 92.50 101 HIS A CA 1
ATOM 818 C C . HIS A 1 101 ? -19.048 -11.704 7.702 1.00 92.50 101 HIS A C 1
ATOM 820 O O . HIS A 1 101 ? -19.983 -11.342 8.412 1.00 92.50 101 HIS A O 1
ATOM 826 N N . GLY A 1 102 ? -19.258 -12.150 6.460 1.00 92.25 102 GLY A N 1
ATOM 827 C CA . GLY A 1 102 ? -20.584 -12.206 5.833 1.00 92.25 102 GLY A CA 1
ATOM 828 C C . GLY A 1 102 ? -20.981 -10.928 5.090 1.00 92.25 102 GLY A C 1
ATOM 829 O O . GLY A 1 102 ? -22.143 -10.781 4.717 1.00 92.25 102 GLY A O 1
ATOM 830 N N . GLY A 1 103 ? -20.024 -10.030 4.857 1.00 93.19 103 GLY A N 1
ATOM 831 C CA . GLY A 1 103 ? -20.214 -8.759 4.169 1.00 93.19 103 GLY A CA 1
ATOM 832 C C . GLY A 1 103 ? -20.399 -7.584 5.127 1.00 93.19 103 GLY A C 1
ATOM 833 O O . GLY A 1 103 ? -20.684 -7.745 6.315 1.00 93.19 103 GLY A O 1
ATOM 834 N N . THR A 1 104 ? -20.248 -6.375 4.587 1.00 92.00 104 THR A N 1
ATOM 835 C CA . THR A 1 104 ? -20.315 -5.116 5.340 1.00 92.00 104 THR A CA 1
ATOM 836 C C . THR A 1 104 ? -21.602 -4.972 6.150 1.00 92.00 104 THR A C 1
ATOM 838 O O . THR A 1 104 ? -21.545 -4.718 7.353 1.00 92.00 104 THR A O 1
ATOM 841 N N . ASP A 1 105 ? -22.763 -5.140 5.511 1.00 92.19 105 ASP A N 1
ATOM 842 C CA . ASP A 1 105 ? -24.059 -4.923 6.164 1.00 92.19 105 ASP A CA 1
ATOM 843 C C . ASP A 1 105 ? -24.282 -5.907 7.313 1.00 92.19 105 ASP A C 1
ATOM 845 O O . ASP A 1 105 ? -24.752 -5.525 8.386 1.00 92.19 105 ASP A O 1
ATOM 849 N N . GLN A 1 106 ? -23.884 -7.165 7.106 1.00 91.81 106 GLN A N 1
ATOM 850 C CA . GLN A 1 106 ? -23.987 -8.212 8.113 1.00 91.81 106 GLN A CA 1
ATOM 851 C C . GLN A 1 106 ? -23.077 -7.915 9.310 1.00 91.81 106 GLN A C 1
ATOM 853 O O . GLN A 1 106 ? -23.536 -7.980 10.448 1.00 91.81 106 GLN A O 1
ATOM 858 N N . LEU A 1 107 ? -21.827 -7.509 9.067 1.00 90.62 107 LEU A N 1
ATOM 859 C CA . LEU A 1 107 ? -20.886 -7.149 10.127 1.00 90.62 107 LEU A CA 1
ATOM 860 C C . LEU A 1 107 ? -21.367 -5.930 10.936 1.00 90.62 107 LEU A C 1
ATOM 862 O O . LEU A 1 107 ? -21.276 -5.925 12.167 1.00 90.62 107 LEU A O 1
ATOM 866 N N . ILE A 1 108 ? -21.915 -4.905 10.272 1.00 91.00 108 ILE A N 1
ATOM 867 C CA . ILE A 1 108 ? -22.511 -3.739 10.945 1.00 91.00 108 ILE A CA 1
ATOM 868 C C . ILE A 1 108 ? -23.703 -4.170 11.802 1.00 91.00 108 ILE A C 1
ATOM 870 O O . ILE A 1 108 ? -23.819 -3.744 12.954 1.00 91.00 108 ILE A O 1
ATOM 874 N N . GLU A 1 109 ? -24.593 -5.000 11.261 1.00 90.81 109 GLU A N 1
ATOM 875 C CA . GLU A 1 109 ? -25.783 -5.459 11.973 1.00 90.81 109 GLU A CA 1
ATOM 876 C C . GLU A 1 109 ? -25.427 -6.334 13.181 1.00 90.81 109 GLU A C 1
ATOM 878 O O . GLU A 1 109 ? -25.979 -6.148 14.268 1.00 90.81 109 GLU A O 1
ATOM 883 N N . ASP A 1 110 ? -24.455 -7.234 13.042 1.00 88.69 110 ASP A N 1
ATOM 884 C CA . ASP A 1 110 ? -23.976 -8.063 14.147 1.00 88.69 110 ASP A CA 1
ATOM 885 C C . ASP A 1 110 ? -23.302 -7.214 15.231 1.00 88.69 110 ASP A C 1
ATOM 887 O O . ASP A 1 110 ? -23.593 -7.384 16.422 1.00 88.69 110 ASP A O 1
ATOM 891 N N . ALA A 1 111 ? -22.502 -6.213 14.847 1.00 88.50 111 ALA A N 1
ATOM 892 C CA . ALA A 1 111 ? -21.954 -5.242 15.788 1.00 88.50 111 ALA A CA 1
ATOM 893 C C . ALA A 1 111 ? -23.065 -4.466 16.520 1.00 88.50 111 ALA A C 1
ATOM 895 O O . ALA A 1 111 ? -23.030 -4.353 17.748 1.00 88.50 111 ALA A O 1
ATOM 896 N N . ARG A 1 112 ? -24.09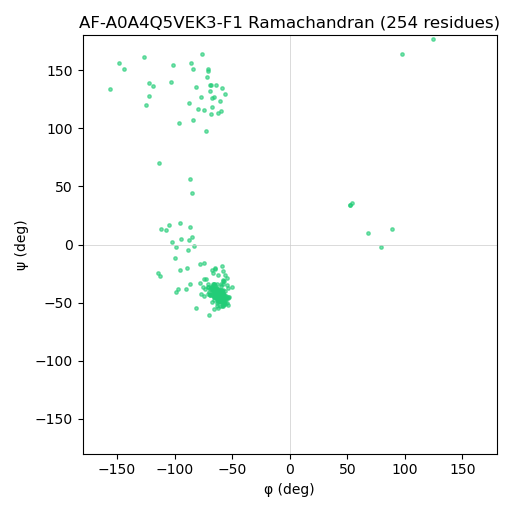7 -3.989 15.807 1.00 88.69 112 ARG A N 1
ATOM 897 C CA . ARG A 1 112 ? -25.245 -3.284 16.408 1.00 88.69 112 ARG A CA 1
ATOM 898 C C . ARG A 1 112 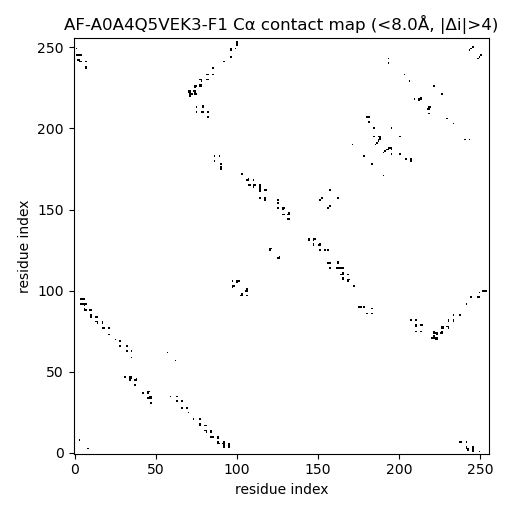? -26.012 -4.166 17.385 1.00 88.69 112 ARG A C 1
ATOM 900 O O . ARG A 1 112 ? -26.289 -3.717 18.498 1.00 88.69 112 ARG A O 1
ATOM 907 N N . LYS A 1 113 ? -26.322 -5.412 17.017 1.00 86.81 113 LYS A N 1
ATOM 908 C CA . LYS A 1 113 ? -27.008 -6.377 17.895 1.00 86.81 113 LYS A CA 1
ATOM 909 C C . LYS A 1 113 ? -26.218 -6.633 19.172 1.00 86.81 113 LYS A C 1
ATOM 911 O O . LYS A 1 113 ? -26.802 -6.639 20.258 1.00 86.81 113 LYS A O 1
ATOM 916 N N . ARG A 1 114 ? -24.894 -6.802 19.066 1.00 82.25 114 ARG A N 1
ATOM 917 C CA . ARG A 1 114 ? -24.009 -6.935 20.234 1.00 82.25 114 ARG A CA 1
ATOM 918 C C . ARG A 1 114 ? -24.089 -5.689 21.114 1.00 82.25 114 ARG A C 1
ATOM 920 O O . ARG A 1 114 ? -24.370 -5.814 22.303 1.00 82.25 114 ARG A O 1
ATOM 927 N N . CYS A 1 115 ? -23.959 -4.490 20.548 1.00 84.44 115 CYS A N 1
ATOM 928 C CA . CYS A 1 115 ? -24.076 -3.245 21.312 1.00 84.44 115 CYS A CA 1
ATOM 929 C C . CYS A 1 115 ? -25.445 -3.100 22.005 1.00 84.44 115 CYS A C 1
ATOM 931 O O . CYS A 1 115 ? -25.494 -2.788 23.195 1.00 84.44 115 CYS A O 1
ATOM 933 N N . GLN A 1 116 ? -26.556 -3.375 21.312 1.00 83.25 116 GLN A N 1
ATOM 934 C CA . GLN A 1 116 ? -27.914 -3.238 21.858 1.00 83.25 116 GLN A CA 1
ATOM 935 C C . GLN A 1 116 ? -28.161 -4.128 23.083 1.00 83.25 116 GLN A C 1
ATOM 937 O O . GLN A 1 116 ? -28.743 -3.655 24.063 1.00 83.25 116 GLN A O 1
ATOM 942 N N . LYS A 1 117 ? -27.662 -5.375 23.077 1.00 77.62 117 LYS A N 1
ATOM 943 C CA . LYS A 1 117 ? -27.740 -6.278 24.242 1.00 77.62 117 LYS A CA 1
ATOM 944 C C . LYS A 1 117 ? -27.096 -5.675 25.498 1.00 77.62 117 LYS A C 1
ATOM 946 O O . LYS A 1 117 ? -27.545 -5.951 26.606 1.00 77.62 117 LYS A O 1
ATOM 951 N N . HIS A 1 118 ? -26.066 -4.844 25.339 1.00 78.38 118 HIS A N 1
ATOM 952 C CA . HIS A 1 118 ? -25.311 -4.268 26.454 1.00 78.38 118 HIS A CA 1
ATOM 953 C C . HIS A 1 118 ? -25.780 -2.873 26.890 1.00 78.38 118 HIS A C 1
ATOM 955 O O . HIS A 1 118 ? -25.529 -2.484 28.031 1.00 78.38 118 HIS A O 1
ATOM 961 N N . VAL A 1 119 ? -26.473 -2.118 26.029 1.00 78.25 119 VAL A N 1
ATOM 962 C CA . VAL A 1 119 ? -27.022 -0.791 26.383 1.00 78.25 119 VAL A CA 1
ATOM 963 C C . VAL A 1 119 ? -28.147 -0.908 27.417 1.00 78.25 119 VAL A C 1
ATOM 965 O O . VAL A 1 119 ? -28.214 -0.104 28.354 1.00 78.25 119 VAL A O 1
ATOM 968 N N . ASN A 1 120 ? -28.972 -1.952 27.300 1.00 72.94 120 ASN A N 1
ATOM 969 C CA . ASN A 1 120 ? -30.096 -2.228 28.195 1.00 72.94 120 ASN A CA 1
ATOM 970 C C . ASN A 1 120 ? -29.861 -3.520 28.998 1.00 72.94 120 ASN A C 1
ATOM 972 O O . ASN A 1 120 ? -30.531 -4.523 28.747 1.00 72.94 120 ASN A O 1
ATOM 976 N N . PRO A 1 121 ? -28.912 -3.532 29.955 1.00 73.56 121 PRO A N 1
ATOM 977 C CA . PRO A 1 121 ? -28.648 -4.721 30.750 1.00 73.56 121 PRO A CA 1
ATOM 978 C C . PRO A 1 121 ? -29.849 -5.006 31.658 1.00 73.56 121 PRO A C 1
ATOM 980 O O . PRO A 1 121 ? -30.260 -4.145 32.434 1.00 73.56 121 PRO A O 1
ATOM 983 N N . SER A 1 122 ? -30.390 -6.222 31.588 1.00 78.69 122 SER A N 1
ATOM 984 C CA . SER A 1 122 ? -31.404 -6.708 32.536 1.00 78.69 122 SER A CA 1
ATOM 985 C C . SER A 1 122 ? -30.809 -7.049 33.910 1.00 78.69 122 SER A C 1
ATOM 987 O O . SER A 1 122 ? -31.538 -7.156 34.895 1.00 78.69 122 SER A O 1
ATOM 989 N N . ASP A 1 123 ? -29.483 -7.195 33.994 1.00 84.81 123 ASP A N 1
ATOM 990 C CA . ASP A 1 123 ? -28.771 -7.532 35.222 1.00 84.81 123 ASP A CA 1
ATOM 991 C C . ASP A 1 123 ? -28.701 -6.338 36.195 1.00 84.81 123 ASP A C 1
ATOM 993 O O . ASP A 1 123 ? -28.046 -5.316 35.953 1.00 84.81 123 ASP A O 1
ATOM 997 N N . GLN A 1 124 ? -29.345 -6.504 37.353 1.00 87.38 124 GLN A N 1
ATOM 998 C CA . GLN A 1 124 ? -29.360 -5.542 38.458 1.00 87.38 124 GLN A CA 1
ATOM 999 C C . GLN A 1 124 ? -27.955 -5.204 38.983 1.00 87.38 124 GLN A C 1
ATOM 1001 O O . GLN A 1 124 ? -27.712 -4.077 39.429 1.00 87.38 124 GLN A O 1
ATOM 1006 N N . SER A 1 125 ? -27.011 -6.148 38.918 1.00 87.12 125 SER A N 1
ATOM 1007 C CA . SER A 1 125 ? -25.624 -5.948 39.342 1.00 87.12 125 SER A CA 1
ATOM 1008 C C . SER A 1 125 ? -24.922 -4.905 38.464 1.00 87.12 125 SER A C 1
ATOM 1010 O O . SER A 1 125 ? -24.278 -3.981 38.979 1.00 87.12 125 SER A O 1
ATOM 1012 N N . ILE A 1 126 ? -25.136 -4.983 37.147 1.00 87.62 126 ILE A N 1
ATOM 1013 C CA . ILE A 1 126 ? -24.609 -4.043 36.160 1.00 87.62 126 ILE A CA 1
ATOM 1014 C C . ILE A 1 126 ? -25.238 -2.671 36.373 1.00 87.62 126 ILE A C 1
ATOM 1016 O O . ILE A 1 126 ? -24.511 -1.684 36.466 1.00 87.62 126 ILE A O 1
ATOM 1020 N N . ILE A 1 127 ? -26.565 -2.592 36.520 1.00 88.38 127 ILE A N 1
ATOM 1021 C CA . ILE A 1 127 ? -27.279 -1.322 36.742 1.00 88.38 127 ILE A CA 1
ATOM 1022 C C . ILE A 1 127 ? -26.732 -0.606 37.986 1.00 88.38 127 ILE A C 1
ATOM 1024 O O . ILE A 1 127 ? -26.361 0.574 37.926 1.00 88.38 127 ILE A O 1
ATOM 1028 N N . LYS A 1 128 ? -26.617 -1.330 39.107 1.00 91.50 128 LYS A N 1
ATOM 1029 C CA . LYS A 1 128 ? -26.114 -0.789 40.373 1.00 91.50 128 LYS A CA 1
ATOM 1030 C C . LYS A 1 128 ? -24.670 -0.312 40.248 1.00 91.50 128 LYS A C 1
ATOM 1032 O O . LYS A 1 128 ? -24.381 0.817 40.641 1.00 91.50 128 LYS A O 1
ATOM 1037 N N . ASN A 1 129 ? -23.772 -1.126 39.695 1.00 91.25 129 ASN A N 1
ATOM 1038 C CA . ASN A 1 129 ? -22.358 -0.769 39.553 1.00 91.25 129 ASN A CA 1
ATOM 1039 C C . ASN A 1 129 ? -22.151 0.381 38.553 1.00 91.25 129 ASN A C 1
ATOM 1041 O O . ASN A 1 129 ? -21.384 1.302 38.837 1.00 91.25 129 ASN A O 1
ATOM 1045 N N . ARG A 1 130 ? -22.899 0.397 37.441 1.00 90.25 130 ARG A N 1
ATOM 1046 C CA . ARG A 1 130 ? -22.892 1.470 36.434 1.00 90.25 130 ARG A CA 1
ATOM 1047 C C . ARG A 1 130 ? -23.255 2.817 37.048 1.00 90.25 130 ARG A C 1
ATOM 1049 O O . ARG A 1 130 ? -22.519 3.780 36.855 1.00 90.25 130 ARG A O 1
ATOM 1056 N N . SER A 1 131 ? -24.309 2.874 37.868 1.00 91.44 131 SER A N 1
ATOM 1057 C CA . SER A 1 131 ? -24.719 4.113 38.552 1.00 91.44 131 SER A CA 1
ATOM 1058 C C . SER A 1 131 ? -23.606 4.735 39.411 1.00 91.44 131 SER A C 1
ATOM 1060 O O . SER A 1 131 ? -23.574 5.944 39.620 1.00 91.44 131 SER A O 1
ATOM 1062 N N . LYS A 1 132 ? -22.646 3.930 39.895 1.00 92.31 132 LYS A N 1
ATOM 1063 C CA . LYS A 1 132 ? -21.524 4.419 40.713 1.00 92.31 132 LYS A CA 1
ATOM 1064 C C . LYS A 1 132 ? -20.428 5.099 39.896 1.00 92.31 132 LYS A C 1
ATOM 1066 O O . LYS A 1 132 ? -19.628 5.820 40.502 1.00 92.31 132 LYS A O 1
ATOM 1071 N N . LEU A 1 133 ? -20.412 4.880 38.580 1.00 90.88 133 LEU A N 1
ATOM 1072 C CA . LEU A 1 133 ? -19.518 5.520 37.613 1.00 90.88 133 LEU A CA 1
ATOM 1073 C C . LEU A 1 133 ? -20.178 6.691 36.860 1.00 90.88 133 LEU A C 1
ATOM 1075 O O . LEU A 1 133 ? -19.471 7.458 36.222 1.00 90.88 133 LEU A O 1
ATOM 1079 N N . GLN A 1 134 ? -21.500 6.867 36.963 1.00 89.75 134 GLN A N 1
ATOM 1080 C CA . GLN A 1 134 ? -22.262 7.965 36.342 1.00 89.75 134 GLN A CA 1
ATOM 1081 C C . GLN A 1 134 ? -22.278 9.248 37.204 1.00 89.75 134 GLN A C 1
ATOM 1083 O O . GLN A 1 134 ? -23.318 9.866 37.399 1.00 89.75 134 GLN A O 1
ATOM 1088 N N . ASP A 1 135 ? -21.130 9.639 37.755 1.00 88.56 135 ASP A N 1
ATOM 1089 C CA . ASP A 1 135 ? -20.919 10.933 38.431 1.00 88.56 135 ASP A CA 1
ATOM 1090 C C . ASP A 1 135 ? -19.692 11.603 37.797 1.00 88.56 135 ASP A C 1
ATOM 1092 O O . ASP A 1 135 ? -18.865 10.933 37.174 1.00 88.56 135 ASP A O 1
ATOM 1096 N N . SER A 1 136 ? -19.532 12.911 37.976 1.00 88.81 136 SER A N 1
ATOM 1097 C CA . SER A 1 136 ? -18.348 13.630 37.507 1.00 88.81 136 SER A CA 1
ATOM 1098 C C . SER A 1 136 ? -17.080 13.047 38.135 1.00 88.81 136 SER A C 1
ATOM 1100 O O . SER A 1 136 ? -17.029 12.800 39.348 1.00 88.81 136 SER A O 1
ATOM 1102 N N . TYR A 1 137 ? -16.040 12.844 37.319 1.00 91.50 137 TYR A N 1
ATOM 1103 C CA . TYR A 1 137 ? -14.762 12.310 37.786 1.00 91.50 137 TYR A CA 1
ATOM 1104 C C . TYR A 1 137 ? -14.138 13.231 38.841 1.00 91.50 137 TYR A C 1
ATOM 1106 O O . TYR A 1 137 ? -13.894 14.412 38.605 1.00 91.50 137 TYR A O 1
ATOM 1114 N N . LYS A 1 138 ? -13.862 12.673 40.022 1.00 93.50 138 LYS A N 1
ATOM 1115 C CA . LYS A 1 138 ? -13.202 13.356 41.142 1.00 93.50 138 LYS A CA 1
ATOM 1116 C C . LYS A 1 138 ? -11.984 12.541 41.558 1.00 93.50 138 LYS A C 1
ATOM 1118 O O . LYS A 1 138 ? -12.146 11.407 42.000 1.00 93.50 138 LYS A O 1
ATOM 1123 N N . ASN A 1 139 ? -10.781 13.115 41.496 1.00 91.88 139 ASN A N 1
ATOM 1124 C CA . ASN A 1 139 ? -9.537 12.383 41.787 1.00 91.88 139 ASN A CA 1
ATOM 1125 C C . ASN A 1 139 ? -9.538 11.700 43.174 1.00 91.88 139 ASN A C 1
ATOM 1127 O O . ASN A 1 139 ? -9.079 10.572 43.314 1.00 91.88 139 ASN A O 1
ATOM 1131 N N . LYS A 1 140 ? -10.166 12.330 44.179 1.00 92.81 140 LYS A N 1
ATOM 1132 C CA . LYS A 1 140 ? -10.357 11.763 45.530 1.00 92.81 140 LYS A CA 1
ATOM 1133 C C . LYS A 1 140 ? -11.136 10.438 45.576 1.00 92.81 140 LYS A C 1
ATOM 1135 O O . LYS A 1 140 ? -11.054 9.720 46.559 1.00 92.81 140 LYS A O 1
ATOM 1140 N N . ASN A 1 141 ? -11.883 10.107 44.521 1.00 92.62 141 ASN A N 1
ATOM 1141 C CA . ASN A 1 141 ? -12.696 8.895 44.409 1.00 92.62 141 ASN A CA 1
ATOM 1142 C C . ASN A 1 141 ? -12.064 7.843 43.474 1.00 92.62 141 ASN A C 1
ATOM 1144 O O . ASN A 1 141 ? -12.759 6.931 43.027 1.00 92.62 141 ASN A O 1
ATOM 1148 N N . LYS A 1 142 ? -10.768 7.948 43.146 1.00 93.25 142 LYS A N 1
ATOM 1149 C CA . LYS A 1 142 ? -10.092 7.054 42.188 1.00 93.25 142 LYS A CA 1
ATOM 1150 C C . LYS A 1 142 ? -10.281 5.568 42.511 1.00 93.25 142 LYS A C 1
ATOM 1152 O O . LYS A 1 142 ? -10.640 4.796 41.625 1.00 93.25 142 LYS A O 1
ATOM 1157 N N . GLU A 1 143 ? -10.121 5.179 43.773 1.00 94.12 143 GLU A N 1
ATOM 1158 C CA . GLU A 1 143 ? -10.292 3.788 44.221 1.00 94.12 143 GLU A CA 1
ATOM 1159 C C . GLU A 1 143 ? -11.726 3.282 44.024 1.00 94.12 143 GLU A C 1
ATOM 1161 O O . GLU A 1 143 ? -11.940 2.160 43.560 1.00 94.12 143 GLU A O 1
ATOM 1166 N N . LYS A 1 144 ? -12.723 4.137 44.304 1.00 93.44 144 LYS A N 1
ATOM 1167 C CA . LYS A 1 144 ? -14.138 3.849 44.037 1.00 93.44 144 LYS A CA 1
ATOM 1168 C C . LYS A 1 144 ? -14.328 3.535 42.553 1.00 93.44 144 LYS A C 1
ATOM 1170 O O . LYS A 1 144 ? -14.916 2.505 42.230 1.00 93.44 144 LYS A O 1
ATOM 1175 N N . TYR A 1 145 ? -13.836 4.394 41.659 1.00 93.81 145 TYR A N 1
ATOM 1176 C CA . TYR A 1 145 ? -13.990 4.183 40.219 1.00 93.81 145 TYR A CA 1
ATOM 1177 C C . TYR A 1 145 ? -13.292 2.901 39.762 1.00 93.81 145 TYR A C 1
ATOM 1179 O O . TYR A 1 145 ? -13.920 2.082 39.102 1.00 93.81 145 TYR A O 1
ATOM 1187 N N . GLN A 1 146 ? -12.054 2.655 40.200 1.00 93.62 146 GLN A N 1
ATOM 1188 C CA . GLN A 1 146 ? -11.327 1.422 39.879 1.00 93.62 146 GLN A CA 1
ATOM 1189 C C . GLN A 1 146 ? -12.079 0.165 40.329 1.00 93.62 146 GLN A C 1
ATOM 1191 O O . GLN A 1 146 ? -12.186 -0.794 39.563 1.00 93.62 146 GLN A O 1
ATOM 1196 N N . LYS A 1 147 ? -12.639 0.173 41.545 1.00 96.19 147 LYS A N 1
ATOM 1197 C CA . LYS A 1 147 ? -13.442 -0.938 42.067 1.00 96.19 147 LYS A CA 1
ATOM 1198 C C . LYS A 1 147 ? -14.644 -1.227 41.168 1.00 96.19 147 LYS A C 1
ATOM 1200 O O . LYS A 1 147 ? -14.825 -2.367 40.752 1.00 96.19 147 LYS A O 1
ATOM 1205 N N . TYR A 1 148 ? -15.461 -0.218 40.865 1.00 93.25 148 TYR A N 1
ATOM 1206 C CA . TYR A 1 148 ? -16.681 -0.432 40.080 1.00 93.25 148 TYR A CA 1
ATOM 1207 C C . TYR A 1 148 ? -16.397 -0.704 38.600 1.00 93.25 148 TYR A C 1
ATOM 1209 O O . TYR A 1 148 ? -17.125 -1.486 37.998 1.00 93.25 148 TYR A O 1
ATOM 1217 N N . THR A 1 149 ? -15.310 -0.170 38.036 1.00 92.56 149 THR A N 1
ATOM 1218 C CA . THR A 1 149 ? -14.836 -0.552 36.698 1.00 92.56 149 THR A CA 1
ATOM 1219 C C . THR A 1 149 ? -14.494 -2.039 36.641 1.00 92.56 149 THR A C 1
ATOM 1221 O O . THR A 1 149 ? -14.998 -2.732 35.763 1.00 92.56 149 THR A O 1
ATOM 1224 N N . ARG A 1 150 ? -13.724 -2.565 37.607 1.00 94.12 150 ARG A N 1
ATOM 1225 C CA . ARG A 1 150 ? -13.398 -4.004 37.670 1.00 94.12 150 ARG A CA 1
ATOM 1226 C C . ARG A 1 150 ? -14.645 -4.873 37.825 1.00 94.12 150 ARG A C 1
ATOM 1228 O O . ARG A 1 150 ? -14.746 -5.911 37.183 1.00 94.12 150 ARG A O 1
ATOM 1235 N N . LEU A 1 151 ? -15.605 -4.442 38.648 1.00 93.50 151 LEU A N 1
ATOM 1236 C CA . LEU A 1 151 ? -16.873 -5.159 38.822 1.00 93.50 151 LEU A CA 1
ATOM 1237 C C . LEU A 1 151 ? -17.700 -5.190 37.533 1.00 93.50 151 LEU A C 1
ATOM 1239 O O . LEU A 1 151 ? -18.310 -6.207 37.229 1.00 93.50 151 LEU A O 1
ATOM 1243 N N . LEU A 1 152 ? -17.725 -4.101 36.767 1.00 91.00 152 LEU A N 1
ATOM 1244 C CA . LEU A 1 152 ? -18.398 -4.071 35.469 1.00 91.00 152 LEU A CA 1
ATOM 1245 C C . LEU A 1 152 ? -17.685 -4.965 34.445 1.00 91.00 152 LEU A C 1
ATOM 1247 O O . LEU A 1 152 ? -18.350 -5.750 33.776 1.00 91.00 152 LEU A O 1
ATOM 1251 N N . GLN A 1 153 ? -16.350 -4.927 34.385 1.00 90.31 153 GLN A N 1
ATOM 1252 C CA . GLN A 1 153 ? -15.555 -5.812 33.519 1.00 90.31 153 GLN A CA 1
ATOM 1253 C C . GLN A 1 153 ? -15.802 -7.294 33.827 1.00 90.31 153 GLN A C 1
ATOM 1255 O O . GLN A 1 153 ? -16.014 -8.082 32.910 1.00 90.31 153 GLN A O 1
ATOM 1260 N N . ALA A 1 154 ? -15.841 -7.666 35.110 1.00 91.06 154 ALA A N 1
ATOM 1261 C CA . ALA A 1 154 ? -16.116 -9.037 35.539 1.00 91.06 154 ALA A CA 1
ATOM 1262 C C . ALA A 1 154 ? -17.517 -9.530 35.129 1.00 91.06 154 ALA A C 1
ATOM 1264 O O . ALA A 1 154 ? -17.706 -10.724 34.931 1.00 91.06 154 ALA A O 1
ATOM 1265 N N . ASN A 1 155 ? -18.477 -8.615 34.959 1.00 88.31 155 ASN A N 1
ATOM 1266 C CA . ASN A 1 155 ? -19.828 -8.916 34.477 1.00 88.31 155 ASN A CA 1
ATOM 1267 C C . ASN A 1 155 ? -19.980 -8.707 32.957 1.00 88.31 155 ASN A C 1
ATOM 1269 O O . ASN A 1 155 ? -21.095 -8.545 32.467 1.00 88.31 155 ASN A O 1
ATOM 1273 N N . ASN A 1 156 ? -18.868 -8.670 32.208 1.00 85.62 156 ASN A N 1
ATOM 1274 C CA . ASN A 1 156 ? -18.839 -8.470 30.755 1.00 85.62 156 ASN A CA 1
ATOM 1275 C C . ASN A 1 156 ? -19.618 -7.220 30.289 1.00 85.62 156 ASN A C 1
ATOM 1277 O O . ASN A 1 156 ? -20.242 -7.198 29.225 1.00 85.62 156 ASN A O 1
ATOM 1281 N N . PHE A 1 157 ? -19.613 -6.166 31.111 1.00 87.25 157 PHE A N 1
ATOM 1282 C CA . PHE A 1 157 ? -20.176 -4.878 30.732 1.00 87.25 157 PHE A CA 1
ATOM 1283 C C . PHE A 1 157 ? -19.312 -4.232 29.651 1.00 87.25 157 PHE A C 1
ATOM 1285 O O . PHE A 1 157 ? -18.097 -4.113 29.813 1.00 87.25 157 PHE A O 1
ATOM 1292 N N . LYS A 1 158 ? -19.959 -3.756 28.587 1.00 87.19 158 LYS A N 1
ATOM 1293 C CA . LYS A 1 158 ? -19.303 -3.034 27.499 1.00 87.19 158 LYS A CA 1
ATOM 1294 C C . LYS A 1 158 ? -19.229 -1.549 27.804 1.00 87.19 158 LYS A C 1
ATOM 1296 O O . LYS A 1 158 ? -20.250 -0.893 28.016 1.00 87.19 158 LYS A O 1
ATOM 1301 N N . PHE A 1 159 ? -18.013 -1.019 27.827 1.00 88.88 159 PHE A N 1
ATOM 1302 C CA . PHE A 1 159 ? -17.780 0.405 28.061 1.00 88.88 159 PHE A CA 1
ATOM 1303 C C . PHE A 1 159 ? -18.113 1.234 26.812 1.00 88.88 159 PHE A C 1
ATOM 1305 O O . PHE A 1 159 ? -18.202 0.676 25.719 1.00 88.88 159 PHE A O 1
ATOM 1312 N N . PRO A 1 160 ? -18.279 2.569 26.930 1.00 86.25 160 PRO A N 1
ATOM 1313 C CA . PRO A 1 160 ? -18.619 3.419 25.787 1.00 86.25 160 PRO A CA 1
ATOM 1314 C C . PRO A 1 160 ? -17.720 3.222 24.559 1.00 86.25 160 PRO A C 1
ATOM 1316 O O . PRO A 1 160 ? -18.220 3.229 23.441 1.00 86.25 160 PRO A O 1
ATOM 1319 N N . SER A 1 161 ? -16.422 2.971 24.757 1.00 83.06 161 SER A N 1
ATOM 1320 C CA . SER A 1 161 ? -15.479 2.661 23.674 1.00 83.06 161 SER A CA 1
ATOM 1321 C C . SER A 1 161 ? -15.861 1.405 22.881 1.00 83.06 161 SER A C 1
ATOM 1323 O O . SER A 1 161 ? -15.762 1.401 21.661 1.00 83.06 161 SER A O 1
ATOM 1325 N N . GLU A 1 162 ? -16.349 0.358 23.547 1.00 83.75 162 GLU A N 1
ATOM 1326 C CA . GLU A 1 162 ? -16.819 -0.872 22.897 1.00 83.75 162 GLU A CA 1
ATOM 1327 C C . GLU A 1 162 ? -18.215 -0.691 22.283 1.00 83.75 162 GLU A C 1
ATOM 1329 O O . GLU A 1 162 ? -18.516 -1.264 21.238 1.00 83.75 162 GLU A O 1
ATOM 1334 N N . LEU A 1 163 ? -19.074 0.131 22.895 1.00 85.50 163 LEU A N 1
ATOM 1335 C CA . LEU A 1 163 ? -20.410 0.440 22.366 1.00 85.50 163 LEU A CA 1
ATOM 1336 C C . LEU A 1 163 ? -20.359 1.240 21.056 1.00 85.50 163 LEU A C 1
ATOM 1338 O O . LEU A 1 163 ? -21.290 1.169 20.259 1.00 85.50 163 LEU A O 1
ATOM 1342 N N . LEU A 1 164 ? -19.269 1.971 20.815 1.00 85.81 164 LEU A N 1
ATOM 1343 C CA . LEU A 1 164 ? -19.029 2.696 19.567 1.00 85.81 164 LEU A CA 1
ATOM 1344 C C . LEU A 1 164 ? -18.445 1.815 18.451 1.00 85.81 164 LEU A C 1
ATOM 1346 O O . LEU A 1 164 ? -18.270 2.304 17.337 1.00 85.81 164 LEU A O 1
ATOM 1350 N N . SER A 1 165 ? -18.187 0.526 18.700 1.00 84.19 165 SER A N 1
ATOM 1351 C CA . SER A 1 165 ? -17.626 -0.390 17.694 1.00 84.19 165 SER A CA 1
ATOM 1352 C C . SER A 1 165 ? -18.484 -0.477 16.430 1.00 84.19 165 SER A C 1
ATOM 1354 O O . SER A 1 165 ? -17.951 -0.365 15.331 1.00 84.19 165 SER A O 1
ATOM 1356 N N . ALA A 1 166 ? -19.811 -0.571 16.563 1.00 86.06 166 ALA A N 1
ATOM 1357 C CA . ALA A 1 166 ? -20.721 -0.606 15.417 1.00 86.06 166 ALA A CA 1
ATOM 1358 C C . ALA A 1 166 ? -20.645 0.669 14.558 1.00 86.06 166 ALA A C 1
ATOM 1360 O O . ALA A 1 166 ? -20.665 0.599 13.330 1.00 86.06 166 ALA A O 1
ATOM 1361 N N . TYR A 1 167 ? -20.516 1.835 15.201 1.00 89.88 167 TYR A N 1
ATOM 1362 C CA . TYR A 1 167 ? -20.297 3.101 14.500 1.00 89.88 167 TYR A CA 1
ATOM 1363 C C . TYR A 1 167 ? -18.929 3.125 13.809 1.00 89.88 167 TYR A C 1
ATOM 1365 O O . TYR A 1 167 ? -18.829 3.571 12.669 1.00 89.88 167 TYR A O 1
ATOM 1373 N N . GLY A 1 168 ? -17.892 2.603 14.471 1.00 89.56 168 GLY A N 1
ATOM 1374 C CA . GLY A 1 168 ? -16.551 2.462 13.906 1.00 89.56 168 GLY A CA 1
ATOM 1375 C C . GLY A 1 168 ? -16.533 1.601 12.644 1.00 89.56 168 GLY A C 1
ATOM 1376 O O . GLY A 1 168 ? -16.017 2.046 11.624 1.00 89.56 168 GLY A O 1
ATOM 1377 N N . VAL A 1 169 ? -17.161 0.420 12.673 1.00 90.38 169 VAL A N 1
ATOM 1378 C CA . VAL A 1 169 ? -17.285 -0.468 11.500 1.00 90.38 169 VAL A CA 1
ATOM 1379 C C . VAL A 1 169 ? -18.022 0.237 10.362 1.00 90.38 169 VAL A C 1
ATOM 1381 O O . VAL A 1 169 ? -17.553 0.234 9.225 1.00 90.38 169 VAL A O 1
ATOM 1384 N N . GLN A 1 170 ? -19.147 0.891 10.667 1.00 92.50 170 GLN A N 1
ATOM 1385 C CA . GLN A 1 170 ? -19.916 1.627 9.669 1.00 92.50 170 GLN A CA 1
ATOM 1386 C C . GLN A 1 170 ? -19.078 2.738 9.021 1.00 92.50 170 GLN A C 1
ATOM 1388 O O . GLN A 1 170 ? -19.010 2.829 7.797 1.00 92.50 170 GLN A O 1
ATOM 1393 N N . LYS A 1 171 ? -18.400 3.563 9.826 1.00 92.19 171 LYS A N 1
ATOM 1394 C CA . LYS A 1 171 ? -17.570 4.657 9.309 1.00 92.19 171 LYS A CA 1
ATOM 1395 C C . LYS A 1 171 ? -16.348 4.171 8.555 1.00 92.19 171 LYS A C 1
ATOM 1397 O O . LYS A 1 171 ? -15.982 4.789 7.560 1.00 92.19 171 LYS A O 1
ATOM 1402 N N . LEU A 1 172 ? -15.745 3.070 8.991 1.00 93.00 172 LEU A N 1
ATOM 1403 C CA . LEU A 1 172 ? -14.671 2.432 8.250 1.00 93.00 172 LEU A CA 1
ATOM 1404 C C . LEU A 1 172 ? -15.153 2.052 6.848 1.00 93.00 172 LEU A C 1
ATOM 1406 O O . LEU A 1 172 ? -14.519 2.442 5.873 1.00 93.00 172 LEU A O 1
ATOM 1410 N N . SER A 1 173 ? -16.298 1.376 6.739 1.00 91.94 173 SER A N 1
ATOM 1411 C CA . SER A 1 173 ? -16.836 0.991 5.434 1.00 91.94 173 SER A CA 1
ATOM 1412 C C . SER A 1 173 ? -17.214 2.182 4.555 1.00 91.94 173 SER A C 1
ATOM 1414 O O . SER A 1 173 ? -16.945 2.145 3.359 1.00 91.94 173 SER A O 1
ATOM 1416 N N . GLU A 1 174 ? -17.835 3.224 5.112 1.00 91.44 174 GLU A N 1
ATOM 1417 C CA . GLU A 1 174 ? -18.218 4.425 4.352 1.00 91.44 174 GLU A CA 1
ATOM 1418 C C . GLU A 1 174 ? -16.993 5.167 3.792 1.00 91.44 174 GLU A C 1
ATOM 1420 O O . GLU A 1 174 ? -17.045 5.751 2.709 1.00 91.44 174 GLU A O 1
ATOM 1425 N N . ASN A 1 175 ? -15.881 5.144 4.529 1.00 90.75 175 ASN A N 1
ATOM 1426 C CA . ASN A 1 175 ? -14.667 5.865 4.160 1.00 90.75 175 ASN A CA 1
ATOM 1427 C C . ASN A 1 175 ? -13.715 5.042 3.284 1.00 90.75 175 ASN A C 1
ATOM 1429 O O . ASN A 1 175 ? -12.871 5.632 2.607 1.00 90.75 175 ASN A O 1
ATOM 1433 N N . LEU A 1 176 ? -13.839 3.712 3.280 1.00 92.81 176 LEU A N 1
ATOM 1434 C CA . LEU A 1 176 ? -12.896 2.813 2.613 1.00 92.81 176 LEU A CA 1
ATOM 1435 C C . LEU A 1 176 ? -12.802 3.080 1.104 1.00 92.81 176 LEU A C 1
ATOM 1437 O O . LEU A 1 176 ? -11.702 3.212 0.573 1.00 92.81 176 LEU A O 1
ATOM 1441 N N . SER A 1 177 ? -13.941 3.278 0.432 1.00 85.31 177 SER A N 1
ATOM 1442 C CA . SER A 1 177 ? -13.992 3.532 -1.017 1.00 85.31 177 SER A CA 1
ATOM 1443 C C . SER A 1 177 ? -13.339 4.856 -1.435 1.00 85.31 177 SER A C 1
ATOM 1445 O O . SER A 1 177 ? -12.994 5.043 -2.599 1.00 85.31 177 SER A O 1
ATOM 1447 N N . ASN A 1 178 ? -13.190 5.797 -0.499 1.00 90.56 178 ASN A N 1
ATOM 1448 C CA . ASN A 1 178 ? -12.609 7.121 -0.726 1.00 90.56 178 ASN A CA 1
ATOM 1449 C C . ASN A 1 178 ? -11.257 7.294 -0.018 1.00 90.56 178 ASN A C 1
ATOM 1451 O O . ASN A 1 178 ? -10.762 8.422 0.113 1.00 90.56 178 ASN A O 1
ATOM 1455 N N . LEU A 1 179 ? -10.657 6.196 0.453 1.00 94.69 179 LEU A N 1
ATOM 1456 C CA . LEU A 1 179 ? -9.396 6.226 1.172 1.00 94.69 179 LEU A CA 1
ATOM 1457 C C . LEU A 1 179 ? -8.286 6.768 0.267 1.00 94.69 179 LEU A C 1
ATOM 1459 O O . LEU A 1 179 ? -7.862 6.150 -0.706 1.00 94.69 179 LEU A O 1
ATOM 1463 N N . LYS A 1 180 ? -7.772 7.944 0.619 1.00 94.88 180 LYS A N 1
ATOM 1464 C CA . LYS A 1 180 ? -6.587 8.517 -0.025 1.00 94.88 180 LYS A CA 1
ATOM 1465 C C . LYS A 1 180 ? -5.333 7.941 0.619 1.00 94.88 180 LYS A C 1
ATOM 1467 O O . LYS A 1 180 ? -5.315 7.735 1.831 1.00 94.88 180 LYS A O 1
ATOM 1472 N N . SER A 1 181 ? -4.229 7.838 -0.128 1.00 94.50 181 SER A N 1
ATOM 1473 C CA . SER A 1 181 ? -2.950 7.369 0.442 1.00 94.50 181 SER A CA 1
ATOM 1474 C C . SER A 1 181 ? -2.488 8.144 1.667 1.00 94.50 181 SER A C 1
ATOM 1476 O O . SER A 1 181 ? -1.802 7.582 2.509 1.00 94.50 181 SER A O 1
ATOM 1478 N N . VAL A 1 182 ? -2.841 9.426 1.798 1.00 96.94 182 VAL A N 1
ATOM 1479 C CA . VAL A 1 182 ? -2.532 10.196 3.013 1.00 96.94 182 VAL A CA 1
ATOM 1480 C C . VAL A 1 182 ? -3.157 9.609 4.277 1.00 96.94 182 VAL A C 1
ATOM 1482 O O . VAL A 1 182 ? -2.509 9.672 5.312 1.00 96.94 182 VAL A O 1
ATOM 1485 N N . GLY A 1 183 ? -4.341 9.008 4.179 1.00 96.88 183 GLY A N 1
ATOM 1486 C CA . GLY A 1 183 ? -5.053 8.416 5.310 1.00 96.88 183 GLY A CA 1
ATOM 1487 C C . GLY A 1 183 ? -4.689 6.959 5.586 1.00 96.88 183 GLY A C 1
ATOM 1488 O O . GLY A 1 183 ? -5.162 6.413 6.574 1.00 96.88 183 GLY A O 1
ATOM 1489 N N . ILE A 1 184 ? -3.859 6.311 4.753 1.00 97.62 184 ILE A N 1
ATOM 1490 C CA . ILE A 1 184 ? -3.489 4.903 4.972 1.00 97.62 184 ILE A CA 1
ATOM 1491 C C . ILE A 1 184 ? -2.828 4.708 6.347 1.00 97.62 184 ILE A C 1
ATOM 1493 O O . ILE A 1 184 ? -3.307 3.854 7.085 1.00 97.62 184 ILE A O 1
ATOM 1497 N N . PRO A 1 185 ? -1.788 5.469 6.752 1.00 97.81 185 PRO A N 1
ATOM 1498 C CA . PRO A 1 185 ? -1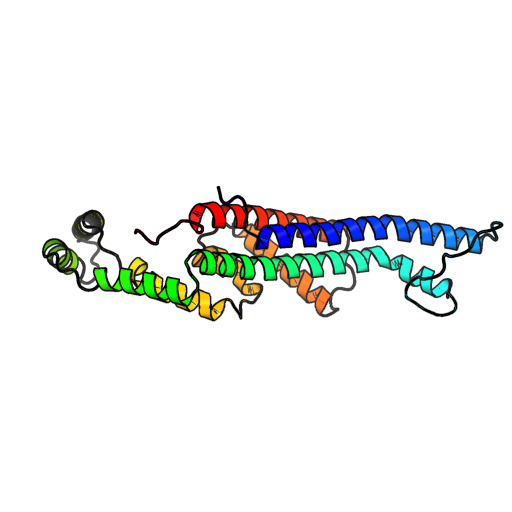.168 5.260 8.061 1.00 97.81 185 PRO A CA 1
ATOM 1499 C C . PRO A 1 185 ? -2.141 5.428 9.231 1.00 97.81 185 PRO A C 1
ATOM 1501 O O . PRO A 1 185 ? -2.153 4.583 10.118 1.00 97.81 185 PRO A O 1
ATOM 1504 N N . GLU A 1 186 ? -2.982 6.464 9.199 1.00 96.31 186 GLU A N 1
ATOM 1505 C CA . GLU A 1 186 ? -4.018 6.716 10.211 1.00 96.31 186 GLU A CA 1
ATOM 1506 C C . GLU A 1 186 ? -5.000 5.543 10.297 1.00 96.31 186 GLU A C 1
ATOM 1508 O O . GLU A 1 186 ? -5.235 5.005 11.373 1.00 96.31 186 GLU A O 1
ATOM 1513 N N . LEU A 1 187 ? -5.491 5.054 9.155 1.00 96.25 187 LEU A N 1
ATOM 1514 C CA . LEU A 1 187 ? -6.361 3.882 9.108 1.00 96.25 187 LEU A CA 1
ATOM 1515 C C . LEU A 1 187 ? -5.694 2.634 9.708 1.00 96.25 187 LEU A C 1
ATOM 1517 O O . LEU A 1 187 ? -6.329 1.887 10.455 1.00 96.25 187 LEU A O 1
ATOM 1521 N N . LEU A 1 188 ? -4.425 2.391 9.375 1.00 97.00 188 LEU A N 1
ATOM 1522 C CA . LEU A 1 188 ? -3.693 1.243 9.902 1.00 97.00 188 LEU A CA 1
ATOM 1523 C C . LEU A 1 188 ? -3.518 1.355 11.425 1.00 97.00 188 LEU A C 1
ATOM 1525 O O . LEU A 1 188 ? -3.756 0.372 12.125 1.00 97.00 188 LEU A O 1
ATOM 1529 N N . ILE A 1 189 ? -3.144 2.531 11.937 1.00 96.50 189 ILE A N 1
ATOM 1530 C CA . ILE A 1 189 ? -2.914 2.774 13.370 1.00 96.50 189 ILE A CA 1
ATOM 1531 C C . ILE A 1 189 ? -4.230 2.744 14.147 1.00 96.50 189 ILE A C 1
ATOM 1533 O O . ILE A 1 189 ? -4.397 1.913 15.036 1.00 96.50 189 ILE A O 1
ATOM 1537 N N . ASP A 1 190 ? -5.161 3.631 13.812 1.00 92.94 190 ASP A N 1
ATOM 1538 C CA . ASP A 1 190 ? -6.336 3.909 14.638 1.00 92.94 190 ASP A CA 1
ATOM 1539 C C . ASP A 1 190 ? -7.491 2.955 14.328 1.00 92.94 190 ASP A C 1
ATOM 1541 O O . ASP A 1 190 ? -8.253 2.571 15.215 1.00 92.94 190 ASP A O 1
ATOM 1545 N N . GLY A 1 191 ? -7.619 2.539 13.065 1.00 92.19 191 GLY A N 1
ATOM 1546 C CA . GLY A 1 191 ? -8.649 1.596 12.637 1.00 92.19 191 GLY A CA 1
ATOM 1547 C C . GLY A 1 191 ? -8.261 0.152 12.937 1.00 92.19 191 GLY A C 1
ATOM 1548 O O . GLY A 1 191 ? -8.996 -0.575 13.604 1.00 92.19 191 GLY A O 1
ATOM 1549 N N . LEU A 1 192 ? -7.089 -0.267 12.455 1.00 94.44 192 LEU A N 1
ATOM 1550 C CA . LEU A 1 192 ? -6.662 -1.667 12.514 1.00 94.44 192 LEU A CA 1
ATOM 1551 C C . LEU A 1 192 ? -5.710 -1.987 13.669 1.00 94.44 192 LEU A C 1
ATOM 1553 O O . LEU A 1 192 ? -5.344 -3.157 13.832 1.00 94.44 192 LEU A O 1
ATOM 1557 N N . HIS A 1 193 ? -5.314 -1.005 14.484 1.00 95.12 193 HIS A N 1
ATOM 1558 C CA . HIS A 1 193 ? -4.354 -1.201 15.578 1.00 95.12 193 HIS A CA 1
ATOM 1559 C C . HIS A 1 193 ? -3.065 -1.889 15.097 1.00 95.12 193 HIS A C 1
ATOM 1561 O O . HIS A 1 193 ? -2.474 -2.724 15.787 1.00 95.12 193 HIS A O 1
ATOM 1567 N N . PHE A 1 194 ? -2.663 -1.590 13.861 1.00 97.44 194 PHE A N 1
ATOM 1568 C CA . PHE A 1 194 ? -1.482 -2.153 13.235 1.00 97.44 194 PHE A CA 1
ATOM 1569 C C . PHE A 1 194 ? -0.228 -1.458 13.787 1.00 97.44 194 PHE A C 1
ATOM 1571 O O . PHE A 1 194 ? -0.141 -0.228 13.742 1.00 97.44 194 PHE A O 1
ATOM 1578 N N . PRO A 1 195 ? 0.771 -2.213 14.284 1.00 95.81 195 PRO A N 1
ATOM 1579 C CA . PRO A 1 195 ? 1.980 -1.626 14.845 1.00 95.81 195 PRO A CA 1
ATOM 1580 C C . PRO A 1 195 ? 2.870 -1.045 13.737 1.00 95.81 195 PRO A C 1
ATOM 1582 O O . PRO A 1 195 ? 3.665 -1.749 13.103 1.00 95.81 195 PRO A O 1
ATOM 1585 N N . ILE A 1 196 ? 2.755 0.263 13.534 1.00 95.88 196 ILE A N 1
ATOM 1586 C CA . ILE A 1 196 ? 3.636 1.072 12.692 1.00 95.88 196 ILE A CA 1
ATOM 1587 C C . ILE A 1 196 ? 4.307 2.139 13.557 1.00 95.88 196 ILE A C 1
ATOM 1589 O O . ILE A 1 196 ? 3.685 2.737 14.432 1.00 95.88 196 ILE A O 1
ATOM 1593 N N . THR A 1 197 ? 5.603 2.342 13.350 1.00 97.19 197 THR A N 1
ATOM 1594 C CA . THR A 1 197 ? 6.362 3.361 14.089 1.00 97.19 197 THR A CA 1
ATOM 1595 C C . THR A 1 197 ? 6.244 4.732 13.423 1.00 97.19 197 THR A C 1
ATOM 1597 O O . THR A 1 197 ? 6.077 4.814 12.206 1.00 97.19 197 THR A O 1
ATOM 1600 N N . ASP A 1 198 ? 6.442 5.815 14.179 1.00 97.50 198 ASP A N 1
ATOM 1601 C CA . ASP A 1 198 ? 6.452 7.183 13.630 1.00 97.50 198 ASP A CA 1
ATOM 1602 C C . ASP A 1 198 ? 7.442 7.335 12.462 1.00 97.50 198 ASP A C 1
ATOM 1604 O O . ASP A 1 198 ? 7.148 7.973 11.452 1.00 97.50 198 ASP A O 1
ATOM 1608 N N . ASN A 1 199 ? 8.602 6.677 12.551 1.00 97.94 199 ASN A N 1
ATOM 1609 C CA . ASN A 1 199 ? 9.602 6.668 11.481 1.00 97.94 199 ASN A CA 1
ATOM 1610 C C . ASN A 1 199 ? 9.085 6.001 10.198 1.00 97.94 199 ASN A C 1
ATOM 1612 O O . ASN A 1 199 ? 9.402 6.446 9.095 1.00 97.94 199 ASN A O 1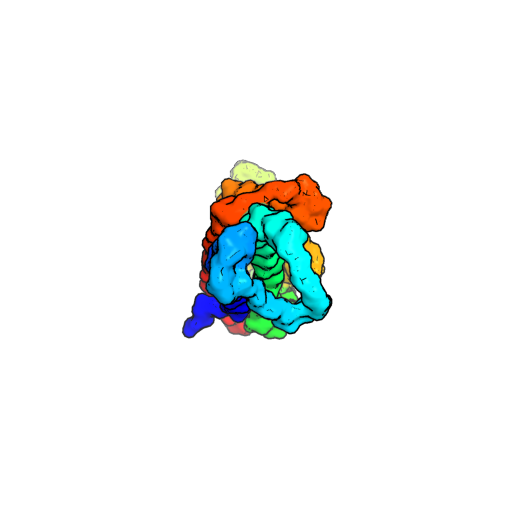
ATOM 1616 N N . GLU A 1 200 ? 8.295 4.936 10.324 1.00 98.12 200 GLU A N 1
ATOM 1617 C CA . GLU A 1 200 ? 7.674 4.274 9.177 1.00 98.12 200 GLU A CA 1
ATOM 1618 C C . GLU A 1 200 ? 6.559 5.130 8.573 1.00 98.12 200 GLU A C 1
ATOM 1620 O O . GLU A 1 200 ? 6.449 5.185 7.350 1.00 98.12 200 GLU A O 1
ATOM 1625 N N . VAL A 1 201 ? 5.790 5.859 9.388 1.00 98.31 201 VAL A N 1
ATOM 1626 C CA . VAL A 1 201 ? 4.810 6.845 8.896 1.00 98.31 201 VAL A CA 1
ATOM 1627 C C . VAL A 1 201 ? 5.510 7.948 8.095 1.00 98.31 201 VAL A C 1
ATOM 1629 O O . VAL A 1 201 ? 5.095 8.273 6.979 1.00 98.31 201 VAL A O 1
ATOM 1632 N N . VAL A 1 202 ? 6.617 8.483 8.620 1.00 98.25 202 VAL A N 1
ATOM 1633 C CA . VAL A 1 202 ? 7.437 9.495 7.935 1.00 98.25 202 VAL A CA 1
ATOM 1634 C C . VAL A 1 202 ? 7.993 8.959 6.615 1.00 98.25 202 VAL A C 1
ATOM 1636 O O . VAL A 1 202 ? 7.878 9.626 5.583 1.00 98.25 202 VAL A O 1
ATOM 1639 N N . GLU A 1 203 ? 8.569 7.753 6.606 1.00 98.31 203 GLU A N 1
ATOM 1640 C CA . GLU A 1 203 ? 9.097 7.155 5.374 1.00 98.31 203 GLU A CA 1
ATOM 1641 C C . GLU A 1 203 ? 7.969 6.859 4.372 1.00 98.31 203 GLU A C 1
ATOM 1643 O O . GLU A 1 203 ? 8.130 7.140 3.185 1.00 98.31 203 GLU A O 1
ATOM 1648 N N . PHE A 1 204 ? 6.797 6.401 4.820 1.00 98.56 204 PHE A N 1
ATOM 1649 C CA . PHE A 1 204 ? 5.634 6.197 3.955 1.00 98.56 204 PHE A CA 1
ATOM 1650 C C . PHE A 1 204 ? 5.190 7.501 3.273 1.00 98.56 204 PHE A C 1
ATOM 1652 O O . PHE A 1 204 ? 5.018 7.542 2.050 1.00 98.56 204 PHE A O 1
ATOM 1659 N N . HIS A 1 205 ? 5.046 8.595 4.029 1.00 98.31 205 HIS A N 1
ATOM 1660 C CA . HIS A 1 205 ? 4.672 9.893 3.462 1.00 98.31 205 HIS A CA 1
ATOM 1661 C C . HIS A 1 205 ? 5.732 10.449 2.519 1.00 98.31 205 HIS A C 1
ATOM 1663 O O . HIS A 1 205 ? 5.392 10.959 1.453 1.00 98.31 205 HIS A O 1
ATOM 1669 N N . LYS A 1 206 ? 7.011 10.263 2.836 1.00 98.12 206 LYS A N 1
ATOM 1670 C CA . LYS A 1 206 ? 8.099 10.603 1.921 1.00 98.12 206 LYS A CA 1
ATOM 1671 C C . LYS A 1 206 ? 7.989 9.832 0.606 1.00 98.12 206 LYS A C 1
ATOM 1673 O O . LYS A 1 206 ? 8.095 10.441 -0.455 1.00 98.12 206 LYS A O 1
ATOM 1678 N N . ILE A 1 207 ? 7.738 8.522 0.639 1.00 98.31 207 ILE A N 1
ATOM 1679 C CA . ILE A 1 207 ? 7.541 7.714 -0.576 1.00 98.31 207 ILE A CA 1
ATOM 1680 C C . ILE A 1 207 ? 6.344 8.237 -1.380 1.00 98.31 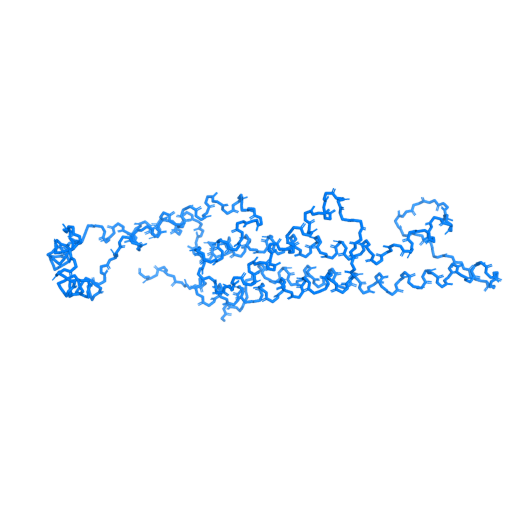207 ILE A C 1
ATOM 1682 O O . ILE A 1 207 ? 6.459 8.445 -2.590 1.00 98.31 207 ILE A O 1
ATOM 1686 N N . ARG A 1 208 ? 5.218 8.512 -0.711 1.00 98.00 208 ARG A N 1
ATOM 1687 C CA . ARG A 1 208 ? 4.017 9.092 -1.328 1.00 98.00 208 ARG A CA 1
ATOM 1688 C C . ARG A 1 208 ? 4.316 10.427 -2.010 1.00 98.00 208 ARG A C 1
ATOM 1690 O O . ARG A 1 208 ? 3.898 10.645 -3.144 1.00 98.00 208 ARG A O 1
ATOM 1697 N N . ASP A 1 209 ? 5.043 11.318 -1.349 1.00 97.75 209 ASP A N 1
ATOM 1698 C CA . ASP A 1 209 ? 5.347 12.646 -1.883 1.00 97.75 209 ASP A CA 1
ATOM 1699 C C . ASP A 1 209 ? 6.286 12.556 -3.091 1.00 97.75 209 ASP A C 1
ATOM 1701 O O . ASP A 1 209 ? 6.109 13.267 -4.085 1.00 97.75 209 ASP A O 1
ATOM 1705 N N . ILE A 1 210 ? 7.233 11.613 -3.062 1.00 97.38 210 ILE A N 1
ATOM 1706 C CA . ILE A 1 210 ? 8.070 11.285 -4.219 1.00 97.38 210 ILE A CA 1
ATOM 1707 C C . ILE A 1 210 ? 7.208 10.765 -5.373 1.00 97.38 210 ILE A C 1
ATOM 1709 O O . ILE A 1 210 ? 7.358 11.252 -6.497 1.00 97.38 210 ILE A O 1
ATOM 1713 N N . ARG A 1 211 ? 6.290 9.827 -5.106 1.00 96.94 211 ARG A N 1
ATOM 1714 C CA . ARG A 1 211 ? 5.340 9.291 -6.091 1.00 96.94 211 ARG A CA 1
ATOM 1715 C C . ARG A 1 211 ? 4.522 10.410 -6.724 1.00 96.94 211 ARG A C 1
ATOM 1717 O O . ARG A 1 211 ? 4.468 10.498 -7.947 1.00 96.94 211 ARG A O 1
ATOM 1724 N N . ASN A 1 212 ? 3.940 11.294 -5.917 1.00 97.12 212 ASN A N 1
ATOM 1725 C CA . ASN A 1 212 ? 3.137 12.421 -6.395 1.00 97.12 212 ASN A CA 1
ATOM 1726 C C . ASN A 1 212 ? 3.977 13.384 -7.245 1.00 97.12 212 ASN A C 1
ATOM 1728 O O . ASN A 1 212 ? 3.546 13.829 -8.306 1.00 97.12 212 ASN A O 1
ATOM 1732 N N . SER A 1 213 ? 5.210 13.674 -6.825 1.00 97.06 213 SER A N 1
ATOM 1733 C CA . SER A 1 213 ? 6.132 14.520 -7.590 1.00 97.06 213 SER A CA 1
ATOM 1734 C C . SER A 1 213 ? 6.494 13.911 -8.952 1.00 97.06 213 SER A C 1
ATOM 1736 O O . SER A 1 213 ? 6.574 14.631 -9.949 1.00 97.06 213 SER A O 1
ATOM 1738 N N . ILE A 1 214 ? 6.664 12.587 -9.024 1.00 96.12 214 ILE A N 1
ATOM 1739 C CA . ILE A 1 214 ? 6.870 11.858 -10.284 1.00 96.12 214 ILE A CA 1
ATOM 1740 C C . ILE A 1 214 ? 5.605 11.900 -11.148 1.00 96.12 214 ILE A C 1
ATOM 1742 O O . ILE A 1 214 ? 5.695 12.264 -12.318 1.00 96.12 214 ILE A O 1
ATOM 1746 N N . ALA A 1 215 ? 4.439 11.582 -10.579 1.00 94.31 215 ALA A N 1
ATOM 1747 C CA . ALA A 1 215 ? 3.160 11.549 -11.291 1.00 94.31 215 ALA A CA 1
ATOM 1748 C C . ALA A 1 215 ? 2.788 12.913 -11.896 1.00 94.31 215 ALA A C 1
ATOM 1750 O O . ALA A 1 215 ? 2.270 12.983 -13.005 1.00 94.31 215 ALA A O 1
ATOM 1751 N N . HIS A 1 216 ? 3.114 14.010 -11.206 1.00 95.12 216 HIS A N 1
ATOM 1752 C CA . HIS A 1 216 ? 2.905 15.374 -11.700 1.00 95.12 216 HIS A CA 1
ATOM 1753 C C . HIS A 1 216 ? 4.044 15.901 -12.590 1.00 95.12 216 HIS A C 1
ATOM 1755 O O . HIS A 1 216 ? 4.065 17.088 -12.910 1.00 95.12 216 HIS A O 1
ATOM 1761 N N . GLY A 1 217 ? 5.034 15.074 -12.944 1.00 92.00 217 GLY A N 1
ATOM 1762 C CA . GLY A 1 217 ? 6.164 15.477 -13.788 1.00 92.00 217 GLY A CA 1
ATOM 1763 C C . GLY A 1 217 ? 7.136 16.475 -13.141 1.00 92.00 217 GLY A C 1
ATOM 1764 O O . GLY A 1 217 ? 8.030 16.990 -13.812 1.00 92.00 217 GLY A O 1
ATOM 1765 N N . LYS A 1 218 ? 7.003 16.744 -11.835 1.00 91.50 218 LYS A N 1
ATOM 1766 C CA . LYS A 1 218 ? 7.856 17.680 -11.082 1.00 91.50 218 LYS A CA 1
ATOM 1767 C C . LYS A 1 218 ? 9.242 17.095 -10.811 1.00 91.50 218 LYS A C 1
ATOM 1769 O O . LYS A 1 218 ? 10.225 17.833 -10.746 1.00 91.50 218 LYS A O 1
ATOM 1774 N N . ARG A 1 219 ? 9.351 15.767 -10.692 1.00 86.38 219 ARG A N 1
ATOM 1775 C CA . ARG A 1 219 ? 10.625 15.075 -10.460 1.00 86.38 219 ARG A CA 1
ATOM 1776 C C . ARG A 1 219 ? 11.241 14.559 -11.759 1.00 86.38 219 ARG A C 1
ATOM 1778 O O . ARG A 1 219 ? 10.833 13.533 -12.304 1.00 86.38 219 ARG A O 1
ATOM 1785 N N . LYS A 1 220 ? 12.282 15.254 -12.231 1.00 76.25 220 LYS A N 1
ATOM 1786 C CA . LYS A 1 220 ? 12.979 14.908 -13.482 1.00 76.25 220 LYS A CA 1
ATOM 1787 C C . LYS A 1 220 ? 13.852 13.659 -13.355 1.00 76.25 220 LYS A C 1
ATOM 1789 O O . LYS A 1 220 ? 13.842 12.847 -14.278 1.00 76.25 220 LYS A O 1
ATOM 1794 N N . THR A 1 221 ? 14.528 13.468 -12.223 1.00 86.44 221 THR A N 1
ATOM 1795 C CA . THR A 1 221 ? 15.467 12.358 -12.002 1.00 86.44 221 THR A CA 1
ATOM 1796 C C . THR A 1 221 ? 15.075 11.512 -10.792 1.00 86.44 221 THR A C 1
ATOM 1798 O O . THR A 1 221 ? 14.642 12.010 -9.745 1.00 86.44 221 THR A O 1
ATOM 1801 N N . PHE A 1 222 ? 15.208 10.200 -10.955 1.00 94.12 222 PHE A N 1
ATOM 1802 C CA . PHE A 1 222 ? 14.981 9.213 -9.911 1.00 94.12 222 PHE A CA 1
ATOM 1803 C C . PHE A 1 222 ? 15.780 7.958 -10.259 1.00 94.12 222 PHE A C 1
ATOM 1805 O O . PHE A 1 222 ? 15.791 7.546 -11.417 1.00 94.12 222 PHE A O 1
ATOM 1812 N N . ASP A 1 223 ? 16.493 7.373 -9.307 1.00 95.56 223 ASP A N 1
ATOM 1813 C CA . ASP A 1 223 ? 17.394 6.253 -9.567 1.00 95.56 223 ASP A CA 1
ATOM 1814 C C . ASP A 1 223 ? 16.778 4.905 -9.162 1.00 95.56 223 ASP A C 1
ATOM 1816 O O . ASP A 1 223 ? 15.887 4.818 -8.316 1.00 95.56 223 ASP A O 1
ATOM 1820 N N . VAL A 1 224 ? 17.249 3.834 -9.807 1.00 95.44 224 VAL A N 1
ATOM 1821 C CA . VAL A 1 224 ? 16.765 2.466 -9.563 1.00 95.44 224 VAL A CA 1
ATOM 1822 C C . VAL A 1 224 ? 17.027 2.009 -8.118 1.00 95.44 224 VAL A C 1
ATOM 1824 O O . VAL A 1 224 ? 16.091 1.481 -7.520 1.00 95.44 224 VAL A O 1
ATOM 1827 N N . PRO A 1 225 ? 18.214 2.223 -7.507 1.00 96.81 225 PRO A N 1
ATOM 1828 C CA . PRO A 1 225 ? 18.429 1.894 -6.095 1.00 96.81 225 PRO A CA 1
ATOM 1829 C C . PRO A 1 225 ? 17.394 2.518 -5.148 1.00 96.81 225 PRO A C 1
ATOM 1831 O O . PRO A 1 225 ? 16.845 1.815 -4.299 1.00 96.81 225 PRO A O 1
ATOM 1834 N N . SER A 1 226 ? 17.066 3.801 -5.327 1.00 97.06 226 SER A N 1
ATOM 1835 C CA . SER A 1 226 ? 16.015 4.476 -4.558 1.00 97.06 226 SER A CA 1
ATOM 1836 C C . SER A 1 226 ? 14.640 3.837 -4.772 1.00 97.06 226 SER A C 1
ATOM 1838 O O . SER A 1 226 ? 13.929 3.578 -3.801 1.00 97.06 226 SER A O 1
ATOM 1840 N N . ALA A 1 227 ? 14.274 3.523 -6.020 1.00 97.38 227 ALA A N 1
ATOM 1841 C CA . ALA A 1 227 ? 13.015 2.840 -6.330 1.00 97.38 227 ALA A CA 1
ATOM 1842 C C . ALA A 1 227 ? 12.912 1.476 -5.627 1.00 97.38 227 ALA A C 1
ATOM 1844 O O . ALA A 1 227 ? 11.901 1.173 -4.993 1.00 97.38 227 ALA A O 1
ATOM 1845 N N . MET A 1 228 ? 13.982 0.679 -5.682 1.00 97.56 228 MET A N 1
ATOM 1846 C CA . MET A 1 228 ? 14.044 -0.647 -5.059 1.00 97.56 228 MET A CA 1
ATOM 1847 C C . MET A 1 228 ? 14.004 -0.561 -3.533 1.00 97.56 228 MET A C 1
ATOM 1849 O O . MET A 1 228 ? 13.328 -1.361 -2.890 1.00 97.56 228 MET A O 1
ATOM 1853 N N . LYS A 1 229 ? 14.667 0.440 -2.939 1.00 98.06 229 LYS A N 1
ATOM 1854 C CA . LYS A 1 229 ? 14.590 0.704 -1.498 1.00 98.06 229 LYS A CA 1
ATOM 1855 C C . LYS A 1 229 ? 13.153 0.989 -1.060 1.00 98.06 229 LYS A C 1
ATOM 1857 O O . LYS A 1 229 ? 12.692 0.402 -0.084 1.00 98.06 229 LYS A O 1
ATOM 1862 N N . HIS A 1 230 ? 12.444 1.860 -1.776 1.00 98.00 230 HIS A N 1
ATOM 1863 C CA . HIS A 1 230 ? 11.049 2.174 -1.462 1.00 98.00 230 HIS A CA 1
ATOM 1864 C C . HIS A 1 230 ? 10.124 0.972 -1.678 1.00 98.00 230 HIS A C 1
ATOM 1866 O O . HIS A 1 230 ? 9.251 0.727 -0.851 1.00 98.00 230 HIS A O 1
ATOM 1872 N N . ASN A 1 231 ? 10.362 0.166 -2.715 1.00 97.44 231 ASN A N 1
ATOM 1873 C CA . ASN A 1 231 ? 9.630 -1.084 -2.913 1.00 97.44 231 ASN A CA 1
ATOM 1874 C C . ASN A 1 231 ? 9.840 -2.071 -1.752 1.00 97.44 231 ASN A C 1
ATOM 1876 O O . ASN A 1 231 ? 8.884 -2.649 -1.247 1.00 97.44 231 ASN A O 1
ATOM 1880 N N . ASN A 1 232 ? 11.079 -2.232 -1.277 1.00 98.00 232 ASN A N 1
ATOM 1881 C CA . ASN A 1 232 ? 11.378 -3.099 -0.135 1.00 98.00 232 ASN A CA 1
ATOM 1882 C C . ASN A 1 232 ? 10.665 -2.640 1.140 1.00 98.00 232 ASN A C 1
ATOM 1884 O O . ASN A 1 232 ? 10.173 -3.478 1.893 1.00 98.00 232 ASN A O 1
ATOM 1888 N N . PHE A 1 233 ? 10.579 -1.326 1.364 1.00 98.56 233 PHE A N 1
ATOM 1889 C CA . PHE A 1 233 ? 9.800 -0.767 2.466 1.00 98.56 233 PHE A CA 1
ATOM 1890 C C . PHE A 1 233 ? 8.314 -1.139 2.350 1.00 98.56 233 PHE A C 1
ATOM 1892 O O . PHE A 1 233 ? 7.764 -1.725 3.280 1.00 98.56 233 PHE A O 1
ATOM 1899 N N . LEU A 1 234 ? 7.683 -0.870 1.198 1.00 98.44 234 LEU A N 1
ATOM 1900 C CA . LEU A 1 234 ? 6.262 -1.170 0.975 1.00 98.44 234 LEU A CA 1
ATOM 1901 C C . LEU A 1 234 ? 5.967 -2.669 1.100 1.00 98.44 234 LEU A C 1
ATOM 1903 O O . LEU A 1 234 ? 4.994 -3.051 1.743 1.00 98.44 234 LEU A O 1
ATOM 1907 N N . ARG A 1 235 ? 6.845 -3.521 0.562 1.00 97.56 235 ARG A N 1
ATOM 1908 C CA . ARG A 1 235 ? 6.746 -4.980 0.682 1.00 97.56 235 ARG A CA 1
ATOM 1909 C C . ARG A 1 235 ? 6.882 -5.454 2.131 1.00 97.56 235 ARG A C 1
ATOM 1911 O O . ARG A 1 235 ? 6.167 -6.356 2.561 1.00 97.56 235 ARG A O 1
ATOM 1918 N N . GLY A 1 236 ? 7.813 -4.879 2.890 1.00 98.00 236 GLY A N 1
ATOM 1919 C CA . GLY A 1 236 ? 7.971 -5.191 4.311 1.00 98.00 236 GLY A CA 1
ATOM 1920 C C . GLY A 1 236 ? 6.722 -4.817 5.107 1.00 98.00 236 GLY A C 1
ATOM 1921 O O . GLY A 1 236 ? 6.238 -5.610 5.915 1.00 98.00 236 GLY A O 1
ATOM 1922 N N . LEU A 1 237 ? 6.162 -3.640 4.826 1.00 98.25 237 LEU A N 1
ATOM 1923 C CA . LEU A 1 237 ? 4.916 -3.174 5.422 1.00 98.25 237 LEU A CA 1
ATOM 1924 C C . LEU A 1 237 ? 3.738 -4.091 5.059 1.00 98.25 237 LEU A C 1
ATOM 1926 O O . LEU A 1 237 ? 2.992 -4.492 5.949 1.00 98.25 237 LEU A O 1
ATOM 1930 N N . SER A 1 238 ? 3.607 -4.491 3.789 1.00 98.25 238 SER A N 1
ATOM 1931 C CA . SER A 1 238 ? 2.507 -5.349 3.338 1.00 98.25 238 SER A CA 1
ATOM 1932 C C . SER A 1 238 ? 2.544 -6.742 3.961 1.00 98.25 238 SER A C 1
ATOM 1934 O O . SER A 1 238 ? 1.502 -7.232 4.375 1.00 98.25 238 SER A O 1
ATOM 1936 N N . VAL A 1 239 ? 3.728 -7.358 4.090 1.00 98.25 239 VAL A N 1
ATOM 1937 C CA . VAL A 1 239 ? 3.886 -8.667 4.756 1.00 98.25 239 VAL A CA 1
ATOM 1938 C C . VAL A 1 239 ? 3.430 -8.595 6.212 1.00 98.25 239 VAL A C 1
ATOM 1940 O O . VAL A 1 239 ? 2.682 -9.457 6.668 1.00 98.25 239 VAL A O 1
ATOM 1943 N N . ARG A 1 240 ? 3.871 -7.566 6.949 1.00 98.19 240 ARG A N 1
ATOM 1944 C CA . ARG A 1 240 ? 3.482 -7.393 8.355 1.00 98.19 240 ARG A CA 1
ATOM 1945 C C . ARG A 1 240 ? 1.985 -7.129 8.489 1.00 98.19 240 ARG A C 1
ATOM 1947 O O . ARG A 1 240 ? 1.362 -7.674 9.395 1.00 98.19 240 ARG A O 1
ATOM 1954 N N . LEU A 1 241 ? 1.422 -6.307 7.603 1.00 98.38 241 LEU A N 1
ATOM 1955 C CA . LEU A 1 241 ? -0.006 -6.001 7.606 1.00 98.38 241 LEU A CA 1
ATOM 1956 C C . LEU A 1 241 ? -0.847 -7.249 7.330 1.00 98.38 241 LEU A C 1
ATOM 1958 O O . LEU A 1 241 ? -1.782 -7.510 8.076 1.00 98.38 241 LEU A O 1
ATOM 1962 N N . ASP A 1 242 ? -0.486 -8.049 6.328 1.00 98.38 242 ASP A N 1
ATOM 1963 C CA . ASP A 1 242 ? -1.212 -9.277 5.994 1.00 98.38 242 ASP A CA 1
ATOM 1964 C C . ASP A 1 242 ? -1.213 -10.255 7.178 1.00 98.38 242 ASP A C 1
ATOM 1966 O O . ASP A 1 242 ? -2.266 -10.705 7.623 1.00 98.38 242 ASP A O 1
ATOM 1970 N N . GLN A 1 243 ? -0.045 -10.487 7.785 1.00 97.31 243 GLN A N 1
ATOM 1971 C CA . GLN A 1 243 ? 0.073 -11.322 8.984 1.00 97.31 243 GLN A CA 1
ATOM 1972 C C . GLN A 1 243 ? -0.772 -10.798 10.150 1.00 97.31 243 GLN A C 1
ATOM 1974 O O . GLN A 1 243 ? -1.384 -11.582 10.877 1.00 97.31 243 GLN A O 1
ATOM 1979 N N . HIS A 1 244 ? -0.806 -9.477 10.344 1.00 97.56 244 HIS A N 1
ATOM 1980 C CA . HIS A 1 244 ? -1.619 -8.839 11.377 1.00 97.56 244 HIS A CA 1
ATOM 1981 C C . HIS A 1 244 ? -3.116 -9.021 11.121 1.00 97.56 244 HIS A C 1
ATOM 1983 O O . HIS A 1 244 ? -3.850 -9.370 12.045 1.00 97.56 244 HIS A O 1
ATOM 1989 N N . LEU A 1 245 ? -3.562 -8.830 9.881 1.00 96.94 245 LEU A N 1
ATOM 1990 C CA . LEU A 1 245 ? -4.954 -9.026 9.490 1.00 96.94 245 LEU A CA 1
ATOM 1991 C C . LEU A 1 245 ? -5.375 -10.478 9.697 1.00 96.94 245 LEU A C 1
ATOM 1993 O O . LEU A 1 245 ? -6.313 -10.746 10.444 1.00 96.94 245 LEU A O 1
ATOM 1997 N N . VAL A 1 246 ? -4.637 -11.423 9.117 1.00 96.62 246 VAL A N 1
ATOM 1998 C CA . VAL A 1 246 ? -4.915 -12.861 9.221 1.00 96.62 246 VAL A CA 1
ATOM 1999 C C . VAL A 1 246 ? -4.989 -13.316 10.679 1.00 96.62 246 VAL A C 1
ATOM 2001 O O . VAL A 1 246 ? -5.897 -14.053 11.057 1.00 96.62 246 VAL A O 1
ATOM 2004 N N . LYS A 1 247 ? -4.055 -12.860 11.520 1.00 94.81 247 LYS A N 1
ATOM 2005 C CA . LYS A 1 247 ? -3.984 -13.270 12.926 1.00 94.81 247 LYS A CA 1
ATOM 2006 C C . LYS A 1 247 ? -5.139 -12.733 13.773 1.00 94.81 247 LYS A C 1
ATOM 2008 O O . LYS A 1 247 ? -5.572 -13.431 14.687 1.00 94.81 247 LYS A O 1
ATOM 2013 N N . ASN A 1 248 ? -5.575 -11.496 13.532 1.00 94.75 248 ASN A N 1
ATOM 2014 C CA . ASN A 1 248 ? -6.449 -10.780 14.469 1.00 94.75 248 ASN A CA 1
ATOM 2015 C C . ASN A 1 248 ? -7.868 -10.532 13.938 1.00 94.75 248 ASN A C 1
ATOM 2017 O O . ASN A 1 248 ? -8.789 -10.415 14.738 1.00 94.75 248 ASN A O 1
ATOM 2021 N N . TYR A 1 249 ? -8.048 -10.450 12.620 1.00 94.00 249 TYR A N 1
ATOM 2022 C CA . TYR A 1 249 ? -9.302 -10.017 11.994 1.00 94.00 249 TYR A CA 1
ATOM 2023 C C . TYR A 1 249 ? -10.003 -11.117 11.191 1.00 94.00 249 TYR A C 1
ATOM 2025 O O . TYR A 1 249 ? -11.226 -11.082 11.068 1.00 94.00 249 TYR A O 1
ATOM 2033 N N . PHE A 1 250 ? -9.278 -12.129 10.707 1.00 93.38 250 PHE A N 1
ATOM 2034 C CA . PHE A 1 250 ? -9.859 -13.316 10.059 1.00 93.38 250 PHE A CA 1
ATOM 2035 C C . PHE A 1 250 ? -10.219 -14.392 11.098 1.00 93.38 250 PHE A C 1
ATOM 2037 O O . PHE A 1 250 ? -9.746 -15.530 11.059 1.00 93.38 250 PHE A O 1
ATOM 2044 N N . VAL A 1 251 ? -11.054 -14.006 12.067 1.00 89.31 251 VAL A N 1
ATOM 2045 C CA . VAL A 1 251 ? -11.511 -14.850 13.181 1.00 89.31 251 VAL A CA 1
ATOM 2046 C C . VAL A 1 251 ? -13.033 -14.916 13.170 1.00 89.31 251 VAL A C 1
ATOM 2048 O O . VAL A 1 251 ? -13.695 -13.887 13.148 1.00 89.31 251 VAL A O 1
ATOM 2051 N N . ILE A 1 252 ? -13.609 -16.120 13.187 1.00 86.44 252 ILE A N 1
ATOM 2052 C CA . ILE A 1 252 ? -15.068 -16.282 13.154 1.00 86.44 252 ILE A CA 1
ATOM 2053 C C . ILE A 1 252 ? -15.667 -15.778 14.470 1.00 86.44 252 ILE A C 1
ATOM 2055 O O . ILE A 1 252 ? -15.512 -16.413 15.511 1.00 86.44 252 ILE A O 1
ATOM 2059 N N . GLU A 1 253 ? -16.411 -14.677 14.403 1.00 79.19 253 GLU A N 1
ATOM 2060 C CA . GLU A 1 253 ? -17.106 -14.090 15.557 1.00 79.19 253 GLU A CA 1
ATOM 2061 C C . GLU A 1 253 ? -18.615 -14.392 15.597 1.00 79.19 253 GLU A C 1
ATOM 2063 O O . GLU A 1 253 ? -19.312 -13.973 16.520 1.00 79.19 253 GLU A O 1
ATOM 2068 N N . ARG A 1 254 ? -19.139 -15.169 14.638 1.00 69.56 254 ARG A N 1
ATOM 2069 C CA . ARG A 1 254 ? -20.577 -15.486 14.507 1.00 69.56 254 ARG A CA 1
ATOM 2070 C C . ARG A 1 254 ? -21.200 -16.164 15.738 1.00 69.56 254 ARG A C 1
ATOM 2072 O O . ARG A 1 254 ? -22.414 -16.122 15.911 1.00 69.56 254 ARG A O 1
ATOM 2079 N N . PHE A 1 255 ? -20.384 -16.804 16.571 1.00 72.12 255 PHE A N 1
ATOM 2080 C CA . PHE A 1 255 ? -20.820 -17.506 17.784 1.00 72.12 255 PHE A CA 1
ATOM 2081 C C . PHE A 1 255 ? -20.431 -16.775 19.080 1.00 72.12 255 PHE A C 1
ATOM 2083 O O . PHE A 1 255 ? -20.488 -17.383 20.149 1.00 72.12 255 PHE A O 1
ATOM 2090 N N . SER A 1 256 ? -19.996 -15.513 18.979 1.00 59.59 256 SER A N 1
ATOM 2091 C CA . SER A 1 256 ? -19.625 -14.670 20.127 1.00 59.59 256 SER A CA 1
ATOM 2092 C C . SER A 1 256 ? -20.803 -13.952 20.786 1.00 59.59 256 SER A C 1
ATOM 2094 O O . SER A 1 256 ? -21.851 -13.743 20.128 1.00 59.59 256 SER A O 1
#

Solvent-accessible surface area (backbone atoms only — not comparable to full-atom values): 14697 Å² total; per-residue (Å²): 127,86,79,68,50,70,33,55,53,52,38,52,50,56,47,46,53,55,49,53,50,49,53,51,51,65,53,48,51,59,50,52,54,50,46,55,54,33,42,78,65,67,43,87,90,51,68,84,78,81,63,90,86,65,85,78,86,84,56,65,69,60,51,54,60,51,61,71,49,44,58,40,53,49,17,47,50,54,40,49,52,49,51,52,42,51,56,50,28,59,48,46,44,51,50,52,45,32,50,74,56,68,24,61,69,47,42,33,49,52,36,41,54,56,34,54,61,55,76,65,61,86,50,64,68,52,54,58,41,49,60,71,61,74,59,84,91,49,80,94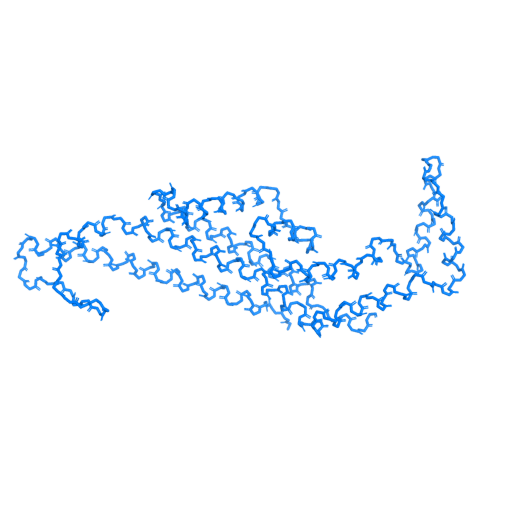,45,50,68,59,45,54,53,36,51,53,54,33,52,75,68,71,54,67,51,74,78,60,54,42,44,28,58,48,53,47,51,50,61,72,42,51,90,70,65,47,80,86,48,47,62,54,44,37,41,76,71,64,67,44,96,71,51,73,69,55,50,52,52,50,52,51,52,50,52,51,42,51,33,44,75,70,64,70,49,85,75,45,52,48,70,61,27,51,53,54,48,50,51,54,53,53,51,48,55,53,49,40,52,50,42,46,74,71,60,70,59,92,60,90,89,112

pLDDT: mean 92.68, std 6.25, range [59.59, 98.56]

Sequence (256 aa):
MFSNTEAFLRLREQTQAVLDFTVLISNSVPLLKMTMKNIDKSVVGAKLANPDYFKGDQNLDQLKSFAVKYKENLSKYILLSNFSYFEVYVVDAIEEMFNFHGGTDQLIEDARKRCQKHVNPSDQSIIKNRSKLQDSYKNKNKEKYQKYTRLLQANNFKFPSELLSAYGVQKLSENLSNLKSVGIPELLIDGLHFPITDNEVVEFHKIRDIRNSIAHGKRKTFDVPSAMKHNNFLRGLSVRLDQHLVKNYFVIERFS

Secondary structure (DSSP, 8-state):
---S-HHHHHHHHHHHHHHHHHHHHHHHHHHHHHHHHHHHTT-TT--PPPPSS--S---HHHHHHHHHSHHHHHHHHHHHHHHHHHHHHHHHHHHHHHHHTT-HHHHHHHHHHHHHHHHS---HHHHHHHHTTSS---GGGHHHHHHHHHHHHHTTPPPHHHHTHHHHHHHHHHHHTT--GGGHHHIIIIIT-----HHHHHHHHHHHHHHHHHHTT------HHHHHHHHHHHHHHHHHHHHHHHHHTS---TT-